Protein AF-A0AAW0ARH6-F1 (afdb_monomer)

Sequence (243 aa):
MGRYERYGCYSLMRRVRQIEGLWGMLLKGLVPRILEWILITVPIILYAHLATHLGPYDITKPQLVLYITCPDYRVQDTVLLFIISILVGLPFHVLVVRATTTKYVLSYCRPTLSLKLLLSPTERRHPWTLYTIPGLFLGFILQIAVPLGLTNLSGRLMYPHLGMKSNSAMDILLAQLAVTIGAKLLCVPLYVANTRLAMVGQCPTRYVGGELEQASRRHWDVQEAEESGVPMYCREEEDPVVY

Solvent-accessible surface area (backbone atoms only — not comparable to full-atom values): 14318 Å² total; per-residue (Å²): 136,85,76,82,71,77,83,42,74,66,56,53,51,52,52,50,39,71,76,51,31,69,67,47,60,52,47,43,44,46,50,52,52,51,50,44,50,48,66,51,48,51,59,46,43,50,49,31,62,74,65,69,52,81,58,81,92,61,88,80,54,58,52,72,70,56,42,76,42,42,61,69,85,47,72,66,59,53,50,51,50,51,51,50,45,51,71,50,43,51,63,41,49,43,49,31,54,42,49,64,67,48,70,59,73,72,50,79,94,40,54,67,60,40,48,55,75,69,39,54,78,67,44,71,76,38,65,68,56,72,66,65,42,82,64,44,53,60,44,51,50,48,61,50,47,50,40,52,50,50,41,50,50,47,36,69,63,48,52,80,70,54,56,84,87,79,65,57,73,63,61,57,50,50,52,52,50,51,52,52,50,52,36,50,61,72,37,42,67,52,49,56,50,39,53,52,54,53,51,46,75,78,45,76,70,86,65,96,69,58,75,64,61,58,50,52,47,52,48,50,56,50,51,53,30,62,77,62,72,43,73,72,57,75,81,63,88,71,69,75,85,77,124

Foldseek 3Di:
DDPPPPCDPVNVVVVCCVPQNPVLLCCLQPVLVVVLVCQLLVVLQVVQVVVVQPDDQDLLAADPSVSVRHVDDDPVSVVVSLVSCLVSVQLSVLSNLQSNPDQFRDDPVCVVLSVPVSDDPVCVVPVCVSCVLPLLSVLSSCLVCQLVVQRRVCSVPVSVVPPPPDDDSVVSVVSSVVSNVVSNVVSVVSVVVNSVSSVCVVPVPDDVDDPPVVVVVVVVVVVSCVVVVTDRPPPPVPPPPPD

Mean predicted aligned error: 12.61 Å

Radius of gyration: 22.6 Å; Cα contacts (8 Å, |Δi|>4): 154; chains: 1; bounding box: 62×44×59 Å

Structure (mmCIF, N/CA/C/O backbone):
data_AF-A0AAW0ARH6-F1
#
_entry.id   AF-A0AAW0ARH6-F1
#
loop_
_atom_site.group_PDB
_atom_site.id
_atom_site.type_symbol
_atom_site.label_atom_id
_atom_site.label_alt_id
_atom_site.label_comp_id
_atom_site.label_asym_id
_atom_site.label_entity_id
_atom_site.label_seq_id
_atom_site.pdbx_PDB_ins_code
_atom_site.Cartn_x
_atom_site.Cartn_y
_atom_site.Cartn_z
_atom_site.occupancy
_atom_site.B_iso_or_equiv
_atom_site.auth_seq_id
_atom_site.auth_comp_id
_atom_site.auth_asym_id
_atom_site.auth_atom_id
_atom_site.pdbx_PDB_model_num
ATOM 1 N N . MET A 1 1 ? -34.561 24.306 14.422 1.00 38.72 1 MET A N 1
ATOM 2 C CA . MET A 1 1 ? -33.954 24.415 13.069 1.00 38.72 1 MET A CA 1
ATOM 3 C C . MET A 1 1 ? -32.527 23.876 13.108 1.00 38.72 1 MET A C 1
ATOM 5 O O . MET A 1 1 ? -31.579 24.639 13.274 1.00 38.72 1 MET A O 1
ATOM 9 N N . GLY A 1 2 ? -32.372 22.553 13.006 1.00 43.66 2 GLY A N 1
ATOM 10 C CA . GLY A 1 2 ? -31.061 21.913 12.906 1.00 43.66 2 GLY A CA 1
ATOM 11 C C . GLY A 1 2 ? -30.438 22.215 11.547 1.00 43.66 2 GLY A C 1
ATOM 12 O O . GLY A 1 2 ? -30.959 21.801 10.512 1.00 43.66 2 GLY A O 1
ATOM 13 N N . ARG A 1 3 ? -29.348 22.985 11.529 1.00 45.94 3 ARG A N 1
ATOM 14 C CA . ARG A 1 3 ? -28.540 23.148 10.319 1.00 45.94 3 ARG A CA 1
ATOM 15 C C . ARG A 1 3 ? -27.900 21.797 10.020 1.00 45.94 3 ARG A C 1
ATOM 17 O O . ARG A 1 3 ? -27.120 21.305 10.827 1.00 45.94 3 ARG A O 1
ATOM 24 N N . TYR A 1 4 ? -28.212 21.229 8.858 1.00 49.34 4 TYR A N 1
ATOM 25 C CA . TYR A 1 4 ? -27.428 20.158 8.251 1.00 49.34 4 TYR A CA 1
ATOM 26 C C . TYR A 1 4 ? -26.012 20.690 8.002 1.00 49.34 4 TYR A C 1
ATOM 28 O O . TYR A 1 4 ? -25.708 21.206 6.922 1.00 49.34 4 TYR A O 1
ATOM 36 N N . GLU A 1 5 ? -25.141 20.636 9.008 1.00 58.62 5 GLU A N 1
ATOM 37 C CA . GLU A 1 5 ? -23.719 20.835 8.784 1.00 58.62 5 GLU A CA 1
ATOM 38 C C . GLU A 1 5 ? -23.257 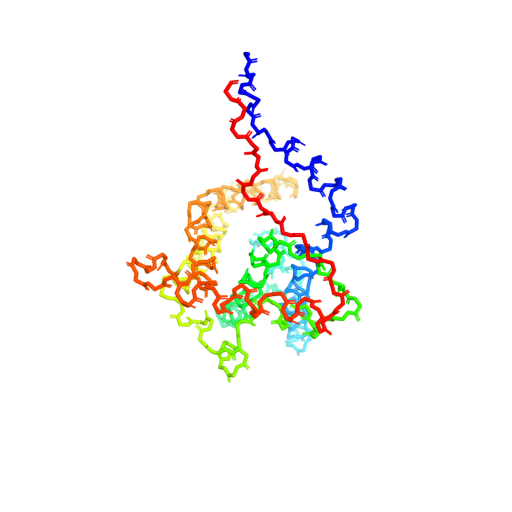19.692 7.887 1.00 58.62 5 GLU A C 1
ATOM 40 O O . GLU A 1 5 ? -23.196 18.532 8.288 1.00 58.62 5 GLU A O 1
ATOM 45 N N . ARG A 1 6 ? -22.975 20.018 6.623 1.00 57.00 6 ARG A N 1
ATOM 46 C CA . ARG A 1 6 ? -22.300 19.098 5.712 1.00 57.00 6 ARG A CA 1
ATOM 47 C C . ARG A 1 6 ? -21.003 18.683 6.396 1.00 57.00 6 ARG A C 1
ATOM 49 O O . ARG A 1 6 ? -20.096 19.504 6.532 1.00 57.00 6 ARG A O 1
ATOM 56 N N . TYR A 1 7 ? -20.921 17.433 6.841 1.00 69.44 7 TYR A N 1
ATOM 57 C CA . TYR A 1 7 ? -19.717 16.886 7.451 1.00 69.44 7 TYR A CA 1
ATOM 58 C C . TYR A 1 7 ? -18.584 16.894 6.415 1.00 69.44 7 TYR A C 1
ATOM 60 O O . TYR A 1 7 ? -18.451 15.991 5.594 1.00 69.44 7 TYR A O 1
ATOM 68 N N . GLY A 1 8 ? -17.795 17.967 6.404 1.00 80.88 8 GLY A N 1
ATOM 69 C CA . GLY A 1 8 ? -16.585 18.071 5.597 1.00 80.88 8 GLY A CA 1
ATOM 70 C C . GLY A 1 8 ? -15.429 17.295 6.229 1.00 80.88 8 GLY A C 1
ATOM 71 O O . GLY A 1 8 ? -15.432 17.019 7.430 1.00 80.88 8 GLY A O 1
ATOM 72 N N . CYS A 1 9 ? -14.392 17.012 5.434 1.00 81.56 9 CYS A N 1
ATOM 73 C CA . CYS A 1 9 ? -13.164 16.348 5.895 1.00 81.56 9 CYS A CA 1
ATOM 74 C C . CYS A 1 9 ? -12.565 17.034 7.139 1.00 81.56 9 CYS A C 1
ATOM 76 O O . CYS A 1 9 ? -12.179 16.375 8.101 1.00 81.56 9 CYS A O 1
ATOM 78 N N . TYR A 1 10 ? -12.589 18.370 7.174 1.00 85.56 10 TYR A N 1
ATOM 79 C CA . TYR A 1 10 ? -12.085 19.147 8.307 1.00 85.56 10 TYR A CA 1
ATOM 80 C C . TYR A 1 10 ? -12.889 18.937 9.603 1.00 85.56 10 TYR A C 1
ATOM 82 O O . TYR A 1 10 ? -12.301 18.827 10.677 1.00 85.56 10 TYR A O 1
ATOM 90 N N . SER A 1 11 ? -14.221 18.838 9.511 1.00 84.00 11 SER A N 1
ATOM 91 C CA . SER A 1 11 ? -15.090 18.598 10.673 1.00 84.00 11 SER A CA 1
ATOM 92 C C . SER A 1 11 ? -14.846 17.204 11.260 1.00 84.00 11 SER A C 1
ATOM 94 O O . SER A 1 11 ? -14.636 17.060 12.466 1.00 84.00 11 SER A O 1
ATOM 96 N N . LEU A 1 12 ? -14.739 16.191 10.392 1.00 82.12 12 LEU A N 1
ATOM 97 C CA . LEU A 1 12 ? -14.384 14.828 10.796 1.00 82.12 12 LEU A CA 1
ATOM 98 C C . LEU A 1 12 ? -12.999 14.774 11.451 1.00 82.12 12 LEU A C 1
ATOM 100 O O . LEU A 1 12 ? -12.854 14.191 12.523 1.00 82.12 12 LEU A O 1
ATOM 104 N N . MET A 1 13 ? -11.997 15.432 10.862 1.00 82.38 13 MET A N 1
ATOM 105 C CA . MET A 1 13 ? -10.637 15.443 11.404 1.00 82.38 13 MET A CA 1
ATOM 106 C C . MET A 1 13 ? -10.562 16.150 12.763 1.00 82.38 13 MET A C 1
ATOM 108 O O . MET A 1 13 ? -9.888 15.666 13.673 1.00 82.38 13 MET A O 1
ATOM 112 N N . ARG A 1 14 ? -11.288 17.263 12.941 1.00 83.88 14 ARG A N 1
ATOM 113 C CA . ARG A 1 14 ? -11.379 17.965 14.231 1.00 83.88 14 ARG A CA 1
ATOM 114 C C . ARG A 1 14 ? -12.019 17.083 15.303 1.00 83.88 14 ARG A C 1
ATOM 116 O O . ARG A 1 14 ? -11.490 17.026 16.411 1.00 83.88 14 ARG A O 1
ATOM 123 N N . ARG A 1 15 ? -13.100 16.374 14.967 1.00 82.25 15 ARG A N 1
ATOM 124 C CA . ARG A 1 15 ? -13.780 15.448 15.884 1.00 82.25 15 ARG A CA 1
ATOM 125 C C . ARG A 1 15 ? -12.868 14.293 16.297 1.00 82.25 15 ARG A C 1
ATOM 127 O O . ARG A 1 15 ? -12.717 14.044 17.488 1.00 82.25 15 ARG A O 1
ATOM 134 N N . VAL A 1 16 ? -12.211 13.633 15.341 1.00 80.69 16 VAL A N 1
ATOM 135 C CA . VAL A 1 16 ? -11.261 12.541 15.633 1.00 80.69 16 VAL A CA 1
ATOM 136 C C . VAL A 1 16 ? -10.131 13.035 16.537 1.00 80.69 16 VAL A C 1
ATOM 138 O O . VAL A 1 16 ? -9.814 12.392 17.532 1.00 80.69 16 VAL A O 1
ATOM 141 N N . ARG A 1 17 ? -9.583 14.225 16.261 1.00 80.94 17 ARG A N 1
ATOM 142 C CA . ARG A 1 17 ? -8.527 14.834 17.084 1.00 80.94 17 ARG A CA 1
ATOM 143 C C . ARG A 1 17 ? -8.970 15.117 18.521 1.00 80.94 17 ARG A C 1
ATOM 145 O O . ARG A 1 17 ? -8.137 15.041 19.416 1.00 80.94 17 ARG A O 1
ATOM 152 N N . GLN A 1 18 ? -10.238 15.463 18.742 1.00 82.81 18 GLN A N 1
ATOM 153 C CA . GLN A 1 18 ? -10.787 15.707 20.081 1.00 82.81 18 GLN A CA 1
ATOM 154 C C . GLN A 1 18 ? -11.010 14.410 20.868 1.00 82.81 18 GLN A C 1
ATOM 156 O O . GLN A 1 18 ? -10.809 14.410 22.076 1.00 82.81 18 GLN A O 1
ATOM 161 N N . ILE A 1 19 ? -11.397 13.324 20.192 1.00 78.50 19 ILE A N 1
ATOM 162 C CA . ILE A 1 19 ? -11.708 12.037 20.836 1.00 78.50 19 ILE A CA 1
ATOM 163 C C . ILE A 1 19 ? -10.434 11.222 21.093 1.00 78.50 19 ILE A C 1
ATOM 165 O O . ILE A 1 19 ? -10.242 10.692 22.182 1.00 78.50 19 ILE A O 1
ATOM 169 N N . GLU A 1 20 ? -9.554 11.116 20.097 1.00 76.25 20 GLU A N 1
ATOM 170 C CA . GLU A 1 20 ? -8.393 10.213 20.132 1.00 76.25 20 GLU A CA 1
ATOM 171 C C . GLU A 1 20 ? -7.066 10.931 20.415 1.00 76.25 20 GLU A C 1
ATOM 173 O O . GLU A 1 20 ? -6.039 10.294 20.663 1.00 76.25 20 GLU A O 1
ATOM 178 N N . GLY A 1 21 ? -7.060 12.263 20.345 1.00 79.75 21 GLY A N 1
ATOM 179 C CA . GLY A 1 21 ? -5.840 13.060 20.360 1.00 79.75 21 GLY A CA 1
ATOM 180 C C . GLY A 1 21 ? -5.048 12.979 19.047 1.00 79.75 21 GLY A C 1
ATOM 181 O O . GLY A 1 21 ? -5.307 12.177 18.150 1.00 79.75 21 GLY A O 1
ATOM 182 N N . LEU A 1 22 ? -4.031 13.838 18.928 1.00 75.75 22 LEU A N 1
ATOM 183 C CA . LEU A 1 22 ? -3.115 13.871 17.776 1.00 75.75 22 LEU A CA 1
ATOM 184 C C . LEU A 1 22 ? -2.332 12.567 17.600 1.00 75.75 22 LEU A C 1
ATOM 186 O O . LEU A 1 22 ? -2.151 12.098 16.479 1.00 75.75 22 LEU A O 1
ATOM 190 N N . TRP A 1 23 ? -1.870 12.000 18.714 1.00 70.50 23 TRP A N 1
ATOM 191 C CA . TRP A 1 23 ? -1.030 10.807 18.721 1.00 70.50 23 TRP A CA 1
ATOM 192 C C . TRP A 1 23 ? -1.822 9.546 18.366 1.00 70.50 23 TRP A C 1
ATOM 194 O O . TRP A 1 23 ? -1.342 8.747 17.567 1.00 70.50 23 TRP A O 1
ATOM 204 N N . GLY A 1 24 ? -3.055 9.398 18.866 1.00 71.31 24 GLY A N 1
ATOM 205 C CA . GLY A 1 24 ? -3.932 8.282 18.499 1.00 71.31 24 GLY A CA 1
ATOM 206 C C . GLY A 1 24 ? -4.264 8.277 17.006 1.00 71.31 24 GLY A C 1
ATOM 207 O O . GLY A 1 24 ? -4.088 7.254 16.343 1.00 71.31 24 GLY A O 1
ATOM 208 N N . MET A 1 25 ? -4.627 9.446 16.463 1.00 71.69 25 MET A N 1
ATOM 209 C CA . MET A 1 25 ? -4.983 9.608 15.050 1.00 71.69 25 MET A CA 1
ATOM 210 C C . MET A 1 25 ? -3.824 9.260 14.108 1.00 71.69 25 MET A C 1
ATOM 212 O O . MET A 1 25 ? -4.014 8.523 13.140 1.00 71.69 25 MET A O 1
ATOM 216 N N . LEU A 1 26 ? -2.626 9.799 14.367 1.00 73.25 26 LEU A N 1
ATOM 217 C CA . LEU A 1 26 ? -1.486 9.579 13.479 1.00 73.25 26 LEU A CA 1
ATOM 218 C C . LEU A 1 26 ? -1.065 8.109 13.507 1.00 73.25 26 LEU A C 1
ATOM 220 O O . LEU A 1 26 ? -0.856 7.500 12.463 1.00 73.25 26 LEU A O 1
ATOM 224 N N . LEU A 1 27 ? -0.982 7.519 14.698 1.00 74.19 27 LEU A N 1
ATOM 225 C CA . LEU A 1 27 ? -0.407 6.191 14.856 1.00 74.19 27 LEU A CA 1
ATOM 226 C C . LEU A 1 27 ? -1.328 5.067 14.325 1.00 74.19 27 LEU A C 1
ATOM 228 O O . LEU A 1 27 ? -0.801 4.047 13.879 1.00 74.19 27 LEU A O 1
ATOM 232 N N . LYS A 1 28 ? -2.665 5.252 14.281 1.00 78.00 28 LYS A N 1
ATOM 233 C CA . LYS A 1 28 ? -3.633 4.174 13.936 1.00 78.00 28 LYS A CA 1
ATOM 234 C C . LYS A 1 28 ? -3.457 3.642 12.526 1.00 78.00 28 LYS A C 1
ATOM 236 O O . LYS A 1 28 ? -3.480 2.434 12.308 1.00 78.00 28 LYS A O 1
ATOM 241 N N . GLY A 1 29 ? -3.263 4.550 11.575 1.00 76.44 29 GLY A N 1
ATOM 242 C CA . GLY A 1 29 ? -3.014 4.199 10.179 1.00 76.44 29 GLY A CA 1
ATOM 243 C C . GLY A 1 29 ? -1.533 4.206 9.816 1.00 76.44 29 GLY A C 1
ATOM 244 O O . GLY A 1 29 ? -1.100 3.394 9.001 1.00 76.44 29 GLY A O 1
ATOM 245 N N . LEU A 1 30 ? -0.741 5.105 10.411 1.00 83.62 30 LEU A N 1
ATOM 246 C CA . LEU A 1 30 ? 0.635 5.320 9.970 1.00 83.62 30 LEU A CA 1
ATOM 247 C C . LEU A 1 30 ? 1.562 4.177 10.380 1.00 83.62 30 LEU A C 1
ATOM 249 O O . LEU A 1 30 ? 2.368 3.747 9.563 1.00 83.62 30 LEU A O 1
ATOM 253 N N . VAL A 1 31 ? 1.441 3.658 11.605 1.00 85.56 31 VAL A N 1
ATOM 254 C CA . VAL A 1 31 ? 2.305 2.570 12.094 1.00 85.56 31 VAL A CA 1
ATOM 255 C C . VAL A 1 31 ? 2.192 1.317 11.222 1.00 85.56 31 VAL A C 1
ATOM 257 O O . VAL A 1 31 ? 3.223 0.879 10.709 1.00 85.56 31 VAL A O 1
ATOM 260 N N . PRO A 1 32 ? 0.992 0.745 10.984 1.00 85.81 32 PRO A N 1
ATOM 261 C CA . PRO A 1 32 ? 0.883 -0.429 10.125 1.00 85.81 32 PRO A CA 1
ATOM 262 C C . PRO A 1 32 ? 1.320 -0.132 8.687 1.00 85.81 32 PRO A C 1
ATOM 264 O O . PRO A 1 32 ? 1.911 -0.999 8.052 1.00 85.81 32 PRO A O 1
ATOM 267 N N . ARG A 1 33 ? 1.123 1.097 8.191 1.00 87.62 33 ARG A N 1
ATOM 268 C CA . ARG A 1 33 ? 1.550 1.478 6.839 1.00 87.62 33 ARG A CA 1
ATOM 269 C C . ARG A 1 33 ? 3.069 1.600 6.695 1.00 87.62 33 ARG A C 1
ATOM 271 O O . ARG A 1 33 ? 3.620 1.176 5.684 1.00 87.62 33 ARG A O 1
ATOM 278 N N . ILE A 1 34 ? 3.748 2.159 7.696 1.00 88.38 34 ILE A N 1
ATOM 279 C CA . ILE A 1 34 ? 5.214 2.207 7.746 1.00 88.38 34 ILE A CA 1
ATOM 280 C C . ILE A 1 34 ? 5.766 0.788 7.874 1.00 88.38 34 ILE A C 1
ATOM 282 O O . ILE A 1 34 ? 6.708 0.439 7.170 1.00 88.38 34 ILE A O 1
ATOM 286 N N . LEU A 1 35 ? 5.164 -0.042 8.728 1.00 89.19 35 LEU A N 1
ATOM 287 C CA . LEU A 1 35 ? 5.601 -1.421 8.922 1.00 89.19 35 LEU A CA 1
ATOM 288 C C . LEU A 1 35 ? 5.446 -2.255 7.641 1.00 89.19 35 LEU A C 1
ATOM 290 O O . LEU A 1 35 ? 6.374 -2.972 7.280 1.00 89.19 35 LEU A O 1
ATOM 294 N N . GLU A 1 36 ? 4.331 -2.105 6.921 1.00 89.00 36 GLU A N 1
ATOM 295 C CA . GLU A 1 36 ? 4.128 -2.682 5.585 1.00 89.00 36 GLU A CA 1
ATOM 296 C C . GLU A 1 36 ? 5.238 -2.245 4.620 1.00 89.00 36 GLU A C 1
ATOM 298 O O . GLU A 1 36 ? 5.855 -3.079 3.958 1.00 89.00 36 GLU A O 1
ATOM 303 N N . TRP A 1 37 ? 5.534 -0.942 4.569 1.00 88.12 37 TRP A N 1
ATOM 304 C CA . TRP A 1 37 ? 6.565 -0.408 3.682 1.00 88.12 37 TRP A CA 1
ATOM 305 C C . TRP A 1 37 ? 7.957 -0.949 4.014 1.00 88.12 37 TRP A C 1
ATOM 307 O O . TRP A 1 37 ? 8.687 -1.334 3.103 1.00 88.12 37 TRP A O 1
ATOM 317 N N . ILE A 1 38 ? 8.311 -1.040 5.299 1.00 88.94 38 ILE A N 1
ATOM 318 C CA . ILE A 1 38 ? 9.581 -1.619 5.759 1.00 88.94 38 ILE A CA 1
ATOM 319 C C . ILE A 1 38 ? 9.657 -3.103 5.385 1.00 88.94 38 ILE A C 1
ATOM 321 O O . ILE A 1 38 ? 10.661 -3.536 4.823 1.00 88.94 38 ILE A O 1
ATOM 325 N N . LEU A 1 39 ? 8.599 -3.874 5.652 1.00 89.69 39 LEU A N 1
ATOM 326 C CA . LEU A 1 39 ? 8.561 -5.313 5.378 1.00 89.69 39 LEU A CA 1
ATOM 327 C C . LEU A 1 39 ? 8.621 -5.647 3.890 1.00 89.69 39 LEU A C 1
ATOM 329 O O . LEU A 1 39 ? 9.116 -6.711 3.541 1.00 89.69 39 LEU A O 1
ATOM 333 N N . ILE A 1 40 ? 8.136 -4.764 3.019 1.00 85.50 40 ILE A N 1
ATOM 334 C CA . ILE A 1 40 ? 8.284 -4.931 1.572 1.00 85.50 40 ILE A CA 1
ATOM 335 C C . ILE A 1 40 ? 9.676 -4.462 1.134 1.00 85.50 40 ILE A C 1
ATOM 337 O O . ILE A 1 40 ? 10.387 -5.197 0.459 1.00 85.50 40 ILE A O 1
ATOM 341 N N . THR A 1 41 ? 10.099 -3.264 1.542 1.00 82.62 41 THR A N 1
ATOM 342 C CA . THR A 1 41 ? 11.293 -2.594 0.998 1.00 82.62 41 THR A CA 1
ATOM 343 C C . THR A 1 41 ? 12.605 -3.217 1.477 1.00 82.62 41 THR A C 1
ATOM 345 O O . THR A 1 41 ? 13.527 -3.377 0.679 1.00 82.62 41 THR A O 1
ATOM 348 N N . VAL A 1 42 ? 12.712 -3.601 2.755 1.00 86.25 42 VAL A N 1
ATOM 349 C CA . VAL A 1 42 ? 13.961 -4.145 3.320 1.00 86.25 42 VAL A CA 1
ATOM 350 C C . VAL A 1 42 ? 14.373 -5.465 2.655 1.00 86.25 42 VAL A C 1
ATOM 352 O O . VAL A 1 42 ? 15.525 -5.550 2.228 1.00 86.25 42 VAL A O 1
ATOM 355 N N . PRO A 1 43 ? 13.491 -6.474 2.488 1.00 83.81 43 PRO A N 1
ATOM 356 C CA . PRO A 1 43 ? 13.849 -7.701 1.777 1.00 83.81 43 PRO A CA 1
ATOM 357 C C . PRO A 1 43 ? 14.276 -7.463 0.330 1.00 83.81 43 PRO A C 1
ATOM 359 O O . PRO A 1 43 ? 15.180 -8.141 -0.146 1.00 83.81 43 PRO A O 1
ATOM 362 N N . ILE A 1 44 ? 13.669 -6.491 -0.357 1.00 78.31 44 ILE A N 1
ATOM 363 C CA . ILE A 1 44 ? 14.033 -6.151 -1.738 1.00 78.31 44 ILE A CA 1
ATOM 364 C C . ILE A 1 44 ? 15.427 -5.524 -1.779 1.00 78.31 44 ILE A C 1
ATOM 366 O O . ILE A 1 44 ? 16.252 -5.940 -2.587 1.00 78.31 44 ILE A O 1
ATOM 370 N N . ILE A 1 45 ? 15.713 -4.557 -0.900 1.00 78.12 45 ILE A N 1
ATOM 371 C CA . ILE A 1 45 ? 17.047 -3.945 -0.805 1.00 78.12 45 ILE A CA 1
ATOM 372 C C . ILE A 1 45 ? 18.092 -5.014 -0.479 1.00 78.12 45 ILE A C 1
ATOM 374 O O . ILE A 1 45 ? 19.151 -5.045 -1.099 1.00 78.12 45 ILE A O 1
ATOM 378 N N . LEU A 1 46 ? 17.792 -5.908 0.467 1.00 83.06 46 LEU A N 1
ATOM 379 C CA . LEU A 1 46 ? 18.689 -6.995 0.843 1.00 83.06 46 LEU A CA 1
ATOM 380 C C . LEU A 1 46 ? 18.933 -7.955 -0.330 1.00 83.06 46 LEU A C 1
ATOM 382 O O . LEU A 1 46 ? 20.080 -8.303 -0.597 1.00 83.06 46 LEU A O 1
ATOM 386 N N . TYR A 1 47 ? 17.877 -8.341 -1.050 1.00 80.75 47 TYR A N 1
ATOM 387 C CA . TYR A 1 47 ? 17.974 -9.164 -2.255 1.00 80.75 47 TYR A CA 1
ATOM 388 C C . TYR A 1 47 ? 18.831 -8.484 -3.329 1.00 80.75 47 TYR A C 1
ATOM 390 O O . TYR A 1 47 ? 19.755 -9.103 -3.846 1.00 80.75 47 TYR A O 1
ATOM 398 N N . ALA A 1 48 ? 18.596 -7.202 -3.606 1.00 73.56 48 ALA A N 1
ATOM 399 C CA . ALA A 1 48 ? 19.365 -6.434 -4.581 1.00 73.56 48 ALA A CA 1
ATOM 400 C C . ALA A 1 48 ? 20.844 -6.287 -4.194 1.00 73.56 48 ALA A C 1
ATOM 402 O O . ALA A 1 48 ? 21.727 -6.396 -5.047 1.00 73.56 48 ALA A O 1
ATOM 403 N N . HIS A 1 49 ? 21.119 -6.078 -2.903 1.00 74.19 49 HIS A N 1
ATOM 404 C CA . HIS A 1 49 ? 22.476 -5.989 -2.374 1.00 74.19 49 HIS A CA 1
ATOM 405 C C . HIS A 1 49 ? 23.222 -7.325 -2.498 1.00 74.19 49 HIS A C 1
ATOM 407 O O . HIS A 1 49 ? 24.358 -7.353 -2.966 1.00 74.19 49 HIS A O 1
ATOM 413 N N . LEU A 1 50 ? 22.568 -8.436 -2.140 1.00 75.62 50 LEU A N 1
ATOM 414 C CA . LEU A 1 50 ? 23.128 -9.787 -2.256 1.00 75.62 50 LEU A CA 1
ATOM 415 C C . LEU A 1 50 ? 23.311 -10.226 -3.713 1.00 75.62 50 LEU A C 1
ATOM 417 O O . LEU A 1 50 ? 24.269 -10.927 -4.025 1.00 75.62 50 LEU A O 1
ATOM 421 N N . ALA A 1 51 ? 22.415 -9.808 -4.607 1.00 71.00 51 ALA A N 1
ATOM 422 C CA . ALA A 1 51 ? 22.448 -10.180 -6.016 1.00 71.00 51 ALA A CA 1
ATOM 423 C C . ALA A 1 51 ? 23.497 -9.399 -6.837 1.00 71.00 51 ALA A C 1
ATOM 425 O O . ALA A 1 51 ? 23.643 -9.653 -8.028 1.00 71.00 51 ALA A O 1
ATOM 426 N N . THR A 1 52 ? 24.267 -8.479 -6.238 1.00 58.34 52 THR A N 1
ATOM 427 C CA . THR A 1 52 ? 25.366 -7.717 -6.883 1.00 58.34 52 THR A CA 1
ATOM 428 C C . THR A 1 52 ? 24.981 -6.911 -8.137 1.00 58.34 52 THR A C 1
ATOM 430 O O . THR A 1 52 ? 25.850 -6.473 -8.886 1.00 58.34 52 THR A O 1
ATOM 433 N N . HIS A 1 53 ? 23.692 -6.638 -8.352 1.00 57.50 53 HIS A N 1
ATOM 434 C CA . HIS A 1 53 ? 23.183 -5.872 -9.498 1.00 57.50 53 HIS A CA 1
ATOM 435 C C . HIS A 1 53 ? 23.021 -4.374 -9.185 1.00 57.50 53 HIS A C 1
ATOM 437 O O . HIS A 1 53 ? 22.029 -3.758 -9.561 1.00 57.50 53 HIS A O 1
ATOM 443 N N . LEU A 1 54 ? 23.979 -3.752 -8.491 1.00 53.94 54 LEU A N 1
ATOM 444 C CA . LEU A 1 54 ? 24.014 -2.290 -8.335 1.00 53.94 54 LEU A CA 1
ATOM 445 C C . LEU A 1 54 ? 24.667 -1.668 -9.579 1.00 53.94 54 LEU A C 1
ATOM 447 O O . LEU A 1 54 ? 25.822 -1.252 -9.564 1.00 53.94 54 LEU A O 1
ATOM 451 N N . GLY A 1 55 ? 23.928 -1.671 -10.690 1.00 54.16 55 GLY A N 1
ATOM 452 C CA . GLY A 1 55 ? 24.285 -0.927 -11.898 1.00 54.16 55 GLY A CA 1
ATOM 453 C C . GLY A 1 55 ? 24.215 0.598 -11.691 1.00 54.16 55 GLY A C 1
ATOM 454 O O . GLY A 1 55 ? 23.637 1.064 -10.705 1.00 54.16 55 GLY A O 1
ATOM 455 N N . PRO A 1 56 ? 24.792 1.397 -12.608 1.00 53.03 56 PRO A N 1
ATOM 456 C CA . PRO A 1 56 ? 24.757 2.855 -12.527 1.00 53.03 56 PRO A CA 1
ATOM 457 C C . PRO A 1 56 ? 23.317 3.394 -12.542 1.00 53.03 56 PRO A C 1
ATOM 459 O O . PRO A 1 56 ? 22.439 2.868 -13.227 1.00 53.03 56 PRO A O 1
ATOM 462 N N . TYR A 1 57 ? 23.095 4.464 -11.777 1.00 52.72 57 TYR A N 1
ATOM 463 C CA . TYR A 1 57 ? 21.808 5.139 -11.616 1.00 52.72 57 TYR A CA 1
ATOM 464 C C . TYR A 1 57 ? 21.301 5.720 -12.955 1.00 52.72 57 TYR A C 1
ATOM 466 O O . TYR A 1 57 ? 21.735 6.790 -13.378 1.00 52.72 57 TYR A O 1
ATOM 474 N N . ASP A 1 58 ? 20.365 5.030 -13.612 1.00 54.59 58 ASP A N 1
ATOM 475 C CA . ASP A 1 58 ? 19.682 5.482 -14.834 1.00 54.59 58 ASP A CA 1
ATOM 476 C C . ASP A 1 58 ? 18.243 6.006 -14.597 1.00 54.59 58 ASP A C 1
ATOM 478 O O . ASP A 1 58 ? 17.265 5.254 -14.556 1.00 54.59 58 ASP A O 1
ATOM 482 N N . ILE A 1 59 ? 18.108 7.331 -14.479 1.00 52.47 59 ILE A N 1
ATOM 483 C CA . ILE A 1 59 ? 16.879 8.080 -14.125 1.00 52.47 59 ILE A CA 1
ATOM 484 C C . ILE A 1 59 ? 15.737 7.890 -15.150 1.00 52.47 59 ILE A C 1
ATOM 486 O O . ILE A 1 59 ? 14.599 8.304 -14.929 1.00 52.47 59 ILE A O 1
ATOM 490 N N . THR A 1 60 ? 16.026 7.267 -16.291 1.00 52.59 60 THR A N 1
ATOM 491 C CA . THR A 1 60 ? 15.075 7.036 -17.383 1.00 52.59 60 THR A CA 1
ATOM 492 C C . THR A 1 60 ? 14.161 5.830 -17.147 1.00 52.59 60 THR A C 1
ATOM 494 O O . THR A 1 60 ? 13.221 5.614 -17.911 1.00 52.59 60 THR A O 1
ATOM 497 N N . LYS A 1 61 ? 14.380 5.040 -16.089 1.00 53.41 61 LYS A N 1
ATOM 498 C CA . LYS A 1 61 ? 13.578 3.840 -15.806 1.00 53.41 61 LYS A CA 1
ATOM 499 C C . LYS A 1 61 ? 12.349 4.153 -14.931 1.00 53.41 61 LYS A C 1
ATOM 501 O O . LYS A 1 61 ? 12.424 4.987 -14.026 1.00 53.41 61 LYS A O 1
ATOM 506 N N . PRO A 1 62 ? 11.189 3.520 -15.200 1.00 48.56 62 PRO A N 1
ATOM 507 C CA . PRO A 1 62 ? 9.943 3.824 -14.505 1.00 48.56 62 PRO A CA 1
ATOM 508 C C . PRO A 1 62 ? 9.944 3.317 -13.054 1.00 48.56 62 PRO A C 1
ATOM 510 O O . PRO A 1 62 ? 10.423 2.225 -12.770 1.00 48.56 62 PRO A O 1
ATOM 513 N N . GLN A 1 63 ? 9.309 4.098 -12.171 1.00 54.66 63 GLN A N 1
ATOM 514 C CA . GLN A 1 63 ? 9.152 3.889 -10.721 1.00 54.66 63 GLN A CA 1
ATOM 515 C C . GLN A 1 63 ? 10.424 4.091 -9.890 1.00 54.66 63 GLN A C 1
ATOM 517 O O . GLN A 1 63 ? 11.220 3.181 -9.715 1.00 54.66 63 GLN A O 1
ATOM 522 N N . LEU A 1 64 ? 10.524 5.252 -9.240 1.00 52.22 64 LEU A N 1
ATOM 523 C CA . LEU A 1 64 ? 11.647 5.662 -8.388 1.00 52.22 64 LEU A CA 1
ATOM 524 C C . LEU A 1 64 ? 12.002 4.640 -7.282 1.00 52.22 64 LEU A C 1
ATOM 526 O O . LEU A 1 64 ? 13.173 4.439 -6.997 1.00 52.22 64 LEU A O 1
ATOM 530 N N . VAL A 1 65 ? 11.021 3.933 -6.705 1.00 51.22 65 VAL A N 1
ATOM 531 C CA . VAL A 1 65 ? 11.256 2.894 -5.675 1.00 51.22 65 VAL A CA 1
ATOM 532 C C . VAL A 1 65 ? 11.826 1.602 -6.269 1.00 51.22 65 VAL A C 1
ATOM 534 O O . VAL A 1 65 ? 12.774 1.044 -5.723 1.00 51.22 65 VAL A O 1
ATOM 537 N N . LEU A 1 66 ? 11.272 1.139 -7.392 1.00 51.25 66 LEU A N 1
ATOM 538 C CA . LEU A 1 66 ? 11.726 -0.063 -8.100 1.00 51.25 66 LEU A CA 1
ATOM 539 C C . LEU A 1 66 ? 13.092 0.187 -8.765 1.00 51.25 66 LEU A C 1
ATOM 541 O O . LEU A 1 66 ? 13.941 -0.689 -8.813 1.00 51.25 66 LEU A O 1
ATOM 545 N N . TYR A 1 67 ? 13.339 1.431 -9.166 1.00 56.12 67 TYR A N 1
ATOM 546 C CA . TYR A 1 67 ? 14.598 1.945 -9.687 1.00 56.12 67 TYR A CA 1
ATOM 547 C C . TYR A 1 67 ? 15.707 2.074 -8.628 1.00 56.12 67 TYR A C 1
ATOM 549 O O . TYR A 1 67 ? 16.837 1.674 -8.892 1.00 56.12 67 TYR A O 1
ATOM 557 N N . ILE A 1 68 ? 15.400 2.573 -7.419 1.00 49.47 68 ILE A N 1
ATOM 558 C CA . ILE A 1 68 ? 16.367 2.596 -6.300 1.00 49.47 68 ILE A CA 1
ATOM 559 C C . ILE A 1 68 ? 16.793 1.172 -5.918 1.00 49.47 68 ILE A C 1
ATOM 561 O O . ILE A 1 68 ? 17.889 0.976 -5.398 1.00 49.47 68 ILE A O 1
ATOM 565 N N . THR A 1 69 ? 15.932 0.182 -6.164 1.00 46.19 69 THR A N 1
ATOM 566 C CA . THR A 1 69 ? 16.136 -1.185 -5.690 1.00 46.19 69 THR A CA 1
ATOM 567 C C . THR A 1 69 ? 16.609 -2.172 -6.757 1.00 46.19 69 THR A C 1
ATOM 569 O O . THR A 1 69 ? 17.351 -3.077 -6.401 1.00 46.19 69 THR A O 1
ATOM 572 N N . CYS A 1 70 ? 16.277 -2.026 -8.045 1.00 43.78 70 CYS A N 1
ATOM 573 C CA . CYS A 1 70 ? 16.724 -2.935 -9.113 1.00 43.78 70 CYS A CA 1
ATOM 574 C C . CYS A 1 70 ? 16.969 -2.178 -10.440 1.00 43.78 70 CYS A C 1
ATOM 576 O O . CYS A 1 70 ? 16.023 -1.945 -11.199 1.00 43.78 70 CYS A O 1
ATOM 578 N N . PRO A 1 71 ? 18.223 -1.807 -10.767 1.00 49.69 71 PRO A N 1
ATOM 579 C CA . PRO A 1 71 ? 18.544 -1.108 -12.013 1.00 49.69 71 PRO A CA 1
ATOM 580 C C . PRO A 1 71 ? 18.464 -2.019 -13.252 1.00 49.69 71 PRO A C 1
ATOM 582 O O . PRO A 1 71 ? 18.178 -1.519 -14.340 1.00 49.69 71 PRO A O 1
ATOM 585 N N . ASP A 1 72 ? 18.624 -3.340 -13.113 1.00 54.38 72 ASP A N 1
ATOM 586 C CA . ASP A 1 72 ? 18.405 -4.315 -14.190 1.00 54.38 72 ASP A CA 1
ATOM 587 C C . ASP A 1 72 ? 17.020 -4.961 -14.056 1.00 54.38 72 ASP A C 1
ATOM 589 O O . ASP A 1 72 ? 16.778 -5.815 -13.210 1.00 54.38 72 ASP A O 1
ATOM 593 N N . TYR A 1 73 ? 16.075 -4.534 -14.896 1.00 59.75 73 TYR A N 1
ATOM 594 C CA . TYR A 1 73 ? 14.685 -4.989 -14.844 1.00 59.75 73 TYR A CA 1
ATOM 595 C C . TYR A 1 73 ? 14.538 -6.379 -15.483 1.00 59.75 73 TYR A C 1
ATOM 597 O O . TYR A 1 73 ? 14.191 -6.497 -16.664 1.00 59.75 73 TYR A O 1
ATOM 605 N N . ARG A 1 74 ? 14.801 -7.456 -14.733 1.00 69.06 74 ARG A N 1
ATOM 606 C CA . ARG A 1 74 ? 14.448 -8.813 -15.181 1.00 69.06 74 ARG A CA 1
ATOM 607 C C . ARG A 1 74 ? 12.993 -9.099 -14.819 1.00 69.06 74 ARG A C 1
ATOM 609 O O . ARG A 1 74 ? 12.485 -8.707 -13.769 1.00 69.06 74 ARG A O 1
ATOM 616 N N . VAL A 1 75 ? 12.312 -9.850 -15.685 1.00 74.25 75 VAL A N 1
ATOM 617 C CA . VAL A 1 75 ? 10.922 -10.286 -15.446 1.00 74.25 75 VAL A CA 1
ATOM 618 C C . VAL A 1 75 ? 10.808 -11.057 -14.124 1.00 74.25 75 VAL A C 1
ATOM 620 O O . VAL A 1 75 ? 9.826 -10.906 -13.404 1.00 74.25 75 VAL A O 1
ATOM 623 N N . GLN A 1 76 ? 11.843 -11.827 -13.774 1.00 77.94 76 GLN A N 1
ATOM 624 C CA . GLN A 1 76 ? 11.920 -12.597 -12.530 1.00 77.94 76 GLN A CA 1
ATOM 625 C C . GLN A 1 76 ? 11.835 -11.701 -11.286 1.00 77.94 76 GLN A C 1
ATOM 627 O O . GLN A 1 76 ? 11.039 -11.986 -10.393 1.00 77.94 76 GLN A O 1
ATOM 632 N N . ASP A 1 77 ? 12.568 -10.586 -11.265 1.00 75.06 77 ASP A N 1
ATOM 633 C CA . ASP A 1 77 ? 12.588 -9.661 -10.125 1.00 75.06 77 ASP A CA 1
ATOM 634 C C . ASP A 1 77 ? 11.238 -8.952 -9.960 1.00 75.06 77 ASP A C 1
ATOM 636 O O . ASP A 1 77 ? 10.751 -8.760 -8.848 1.00 75.06 77 ASP A O 1
ATOM 640 N N . THR A 1 78 ? 10.567 -8.651 -11.077 1.00 75.50 78 THR A N 1
ATOM 641 C CA . THR A 1 78 ? 9.221 -8.052 -11.066 1.00 75.50 78 THR A CA 1
ATOM 642 C C . THR A 1 78 ? 8.175 -9.017 -10.516 1.00 75.50 78 THR A C 1
ATOM 644 O O . THR A 1 78 ? 7.310 -8.618 -9.737 1.00 75.50 78 THR A O 1
ATOM 647 N N . VAL A 1 79 ? 8.242 -10.292 -10.907 1.00 82.31 79 VAL A N 1
ATOM 648 C CA . VAL A 1 79 ? 7.323 -11.324 -10.406 1.00 82.31 79 VAL A CA 1
ATOM 649 C C . VAL A 1 79 ? 7.550 -11.560 -8.915 1.00 82.31 79 VAL A C 1
ATOM 651 O O . VAL A 1 79 ? 6.583 -11.601 -8.154 1.00 82.31 79 VAL A O 1
ATOM 654 N N . LEU A 1 80 ? 8.808 -11.648 -8.478 1.00 82.00 80 LEU A N 1
ATOM 655 C CA . LEU A 1 80 ? 9.156 -11.802 -7.067 1.00 82.00 80 LEU A CA 1
ATOM 656 C C . LEU A 1 80 ? 8.655 -10.613 -6.236 1.00 82.00 80 LEU A C 1
ATOM 658 O O . LEU A 1 80 ? 7.995 -10.810 -5.213 1.00 82.00 80 LEU A O 1
ATOM 662 N N . LEU A 1 81 ? 8.868 -9.389 -6.724 1.00 79.06 81 LEU A N 1
ATOM 663 C CA . LEU A 1 81 ? 8.335 -8.173 -6.115 1.00 79.06 81 LEU A CA 1
ATOM 664 C C . LEU A 1 81 ? 6.809 -8.213 -5.995 1.00 79.06 81 LEU A C 1
ATOM 666 O O . LEU A 1 81 ? 6.259 -7.869 -4.948 1.00 79.06 81 LEU A O 1
ATOM 670 N N . PHE A 1 82 ? 6.123 -8.623 -7.061 1.00 83.00 82 PHE A N 1
ATOM 671 C CA . PHE A 1 82 ? 4.666 -8.692 -7.103 1.00 83.00 82 PHE A CA 1
ATOM 672 C C . PHE A 1 82 ? 4.120 -9.688 -6.074 1.00 83.00 82 PHE A C 1
ATOM 674 O O . PHE A 1 82 ? 3.196 -9.362 -5.327 1.00 83.00 82 PHE A O 1
ATOM 681 N N . ILE A 1 83 ? 4.736 -10.870 -5.978 1.00 86.19 83 ILE A N 1
ATOM 682 C CA . ILE A 1 83 ? 4.358 -11.911 -5.016 1.00 86.19 83 ILE A CA 1
ATOM 683 C C . ILE A 1 83 ? 4.560 -11.419 -3.579 1.00 86.19 83 ILE A C 1
ATOM 685 O O . ILE A 1 83 ? 3.628 -11.502 -2.778 1.00 86.19 83 ILE A O 1
ATOM 689 N N . ILE A 1 84 ? 5.733 -10.860 -3.256 1.00 85.50 84 ILE A N 1
ATOM 690 C CA . ILE A 1 84 ? 6.024 -10.333 -1.911 1.00 85.50 84 ILE A CA 1
ATOM 691 C C . ILE A 1 84 ? 5.058 -9.197 -1.559 1.00 85.50 84 ILE A C 1
ATOM 693 O O . ILE A 1 84 ? 4.507 -9.170 -0.459 1.00 85.50 84 ILE A O 1
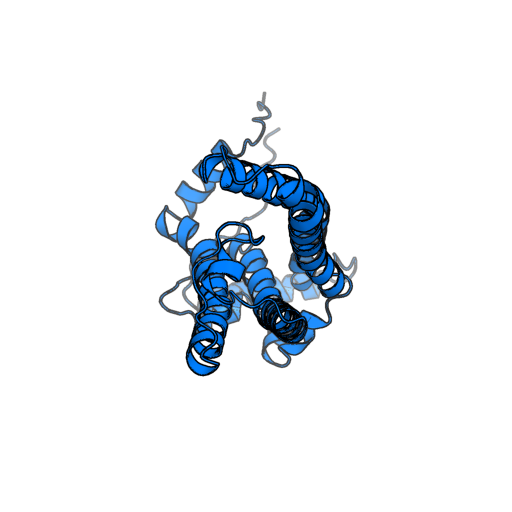ATOM 697 N N . SER A 1 85 ? 4.797 -8.292 -2.505 1.00 84.50 85 SER A N 1
ATOM 698 C CA . SER A 1 85 ? 3.891 -7.159 -2.297 1.00 84.50 85 SER A CA 1
ATOM 699 C C . SER A 1 85 ? 2.458 -7.603 -2.018 1.00 84.50 85 SER A C 1
ATOM 701 O O . SER A 1 85 ? 1.784 -6.978 -1.207 1.00 84.50 85 SER A O 1
ATOM 703 N N . ILE A 1 86 ? 1.978 -8.678 -2.647 1.00 86.31 86 ILE A N 1
ATOM 704 C CA . ILE A 1 86 ? 0.641 -9.221 -2.368 1.00 86.31 86 ILE A CA 1
ATOM 705 C C . ILE A 1 86 ? 0.618 -9.945 -1.025 1.00 86.31 86 ILE A C 1
ATOM 707 O O . ILE A 1 86 ? -0.290 -9.716 -0.225 1.00 86.31 86 ILE A O 1
ATOM 711 N N . LEU A 1 87 ? 1.611 -10.801 -0.777 1.00 87.75 87 LEU A N 1
ATOM 712 C CA . LEU A 1 87 ? 1.682 -11.611 0.434 1.00 87.75 87 LEU A CA 1
ATOM 713 C C . LEU A 1 87 ? 1.792 -10.733 1.687 1.00 87.75 87 LEU A C 1
ATOM 715 O O . LEU A 1 87 ? 1.146 -11.000 2.689 1.00 87.75 87 LEU A O 1
ATOM 719 N N . VAL A 1 88 ? 2.567 -9.652 1.634 1.00 88.06 88 VAL A N 1
ATOM 720 C CA . VAL A 1 88 ? 2.691 -8.717 2.759 1.00 88.06 88 VAL A CA 1
ATOM 721 C C . VAL A 1 88 ? 1.605 -7.642 2.707 1.00 88.06 88 VAL A C 1
ATOM 723 O O . VAL A 1 88 ? 0.976 -7.348 3.719 1.00 88.06 88 VAL A O 1
ATOM 726 N N . GLY A 1 89 ? 1.326 -7.060 1.543 1.00 86.12 89 GLY A N 1
ATOM 727 C CA . GLY A 1 89 ? 0.431 -5.905 1.433 1.00 86.12 89 GLY A CA 1
ATOM 728 C C . GLY A 1 89 ? -1.029 -6.212 1.761 1.00 86.12 89 GLY A C 1
ATOM 729 O O . GLY A 1 89 ? -1.705 -5.386 2.372 1.00 86.12 89 GLY A O 1
ATOM 730 N N . LEU A 1 90 ? -1.529 -7.403 1.416 1.00 87.56 90 LEU A N 1
ATOM 731 C CA . LEU A 1 90 ? -2.928 -7.765 1.659 1.00 87.56 90 LEU A CA 1
ATOM 732 C C . LEU A 1 90 ? -3.295 -7.809 3.156 1.00 87.56 90 LEU A C 1
ATOM 734 O O . LEU A 1 90 ? -4.226 -7.093 3.544 1.00 87.56 90 LEU A O 1
ATOM 738 N N . PRO A 1 91 ? -2.606 -8.579 4.027 1.00 86.44 91 PRO A N 1
ATOM 739 C CA . PRO A 1 91 ? -2.942 -8.610 5.450 1.00 86.44 91 PRO A CA 1
ATOM 740 C C . PRO A 1 91 ? -2.748 -7.241 6.107 1.00 86.44 91 PRO A C 1
ATOM 742 O O . PRO A 1 91 ? -3.578 -6.829 6.917 1.00 86.44 91 PRO A O 1
ATOM 745 N N . PHE A 1 92 ? -1.709 -6.497 5.717 1.00 87.62 92 PHE A N 1
ATOM 746 C CA . PHE A 1 92 ? -1.473 -5.151 6.233 1.00 87.62 92 PHE A CA 1
ATOM 747 C C . PHE A 1 92 ? -2.569 -4.172 5.833 1.00 87.62 92 PHE A C 1
ATOM 749 O O . PHE A 1 92 ? -3.031 -3.411 6.680 1.00 87.62 92 PHE A O 1
ATOM 756 N N . HIS A 1 93 ? -3.068 -4.227 4.600 1.00 87.19 93 HIS A N 1
ATOM 757 C CA . HIS A 1 93 ? -4.194 -3.392 4.209 1.00 87.19 93 HIS A CA 1
ATOM 758 C C . HIS A 1 93 ? -5.452 -3.710 5.016 1.00 87.19 93 HIS A C 1
ATOM 760 O O . HIS A 1 93 ? -6.139 -2.791 5.461 1.00 87.19 93 HIS A O 1
ATOM 766 N N . VAL A 1 94 ? -5.753 -4.991 5.244 1.00 85.50 94 VAL A N 1
ATOM 767 C CA . VAL A 1 94 ? -6.890 -5.367 6.095 1.00 85.50 94 VAL A CA 1
ATOM 768 C C . VAL A 1 94 ? -6.697 -4.817 7.509 1.00 85.50 94 VAL A C 1
ATOM 770 O O . VAL A 1 94 ? -7.617 -4.203 8.047 1.00 85.50 94 VAL A O 1
ATOM 773 N N . LEU A 1 95 ? -5.497 -4.944 8.083 1.00 86.06 95 LEU A N 1
ATOM 774 C CA . LEU A 1 95 ? -5.182 -4.374 9.394 1.00 86.06 95 LEU A CA 1
ATOM 775 C C . LEU A 1 95 ? -5.321 -2.848 9.418 1.00 86.06 95 LEU A C 1
ATOM 777 O O . LEU A 1 95 ? -5.897 -2.330 10.366 1.00 86.06 95 LEU A O 1
ATOM 781 N N . VAL A 1 96 ? -4.864 -2.127 8.390 1.00 87.38 96 VAL A N 1
ATOM 782 C CA . VAL A 1 96 ? -4.995 -0.660 8.291 1.00 87.38 96 VAL A CA 1
ATOM 783 C C . VAL A 1 96 ? -6.464 -0.253 8.213 1.00 87.38 96 VAL A C 1
ATOM 785 O O . VAL A 1 96 ? -6.903 0.634 8.947 1.00 87.38 96 VAL A O 1
ATOM 788 N N . VAL A 1 97 ? -7.250 -0.898 7.346 1.00 85.19 97 VAL A N 1
ATOM 789 C CA . VAL A 1 97 ? -8.678 -0.579 7.190 1.00 85.19 97 VAL A CA 1
ATOM 790 C C . VAL A 1 97 ? -9.417 -0.833 8.496 1.00 85.19 97 VAL A C 1
ATOM 792 O O . VAL A 1 97 ? -10.217 -0.008 8.926 1.00 85.19 97 VAL A O 1
ATOM 795 N N . ARG A 1 98 ? -9.109 -1.935 9.176 1.00 83.56 98 ARG A N 1
ATOM 796 C CA . ARG A 1 98 ? -9.726 -2.259 10.461 1.00 83.56 98 ARG A CA 1
ATOM 797 C C . ARG A 1 98 ? -9.269 -1.301 11.552 1.00 83.56 98 ARG A C 1
ATOM 799 O O . ARG A 1 98 ? -10.110 -0.717 12.214 1.00 83.56 98 ARG A O 1
ATOM 806 N N . ALA A 1 99 ? -7.972 -1.036 11.679 1.00 83.12 99 ALA A N 1
ATOM 807 C CA . ALA A 1 99 ? -7.423 -0.117 12.678 1.00 83.12 99 ALA A CA 1
ATOM 808 C C . ALA A 1 99 ? -7.926 1.323 12.529 1.00 83.12 99 ALA A C 1
ATOM 810 O O . ALA A 1 99 ? -8.058 2.030 13.524 1.00 83.12 99 ALA A O 1
ATOM 811 N N . THR A 1 100 ? -8.231 1.755 11.304 1.00 80.25 100 THR A N 1
ATOM 812 C CA . THR A 1 100 ? -8.799 3.087 11.038 1.00 80.25 100 THR A CA 1
ATOM 813 C C . THR A 1 100 ? -10.313 3.151 11.238 1.00 80.25 100 THR A C 1
ATOM 815 O O . THR A 1 100 ? -10.845 4.237 11.453 1.00 80.25 100 THR A O 1
ATOM 818 N N . THR A 1 101 ? -11.011 2.014 11.191 1.00 77.62 101 THR A N 1
ATOM 819 C CA . THR A 1 101 ? -12.469 1.937 11.387 1.00 77.62 101 THR A CA 1
ATOM 820 C C . THR A 1 101 ? -12.881 1.460 12.779 1.00 77.62 101 THR A C 1
ATOM 822 O O . THR A 1 101 ? -14.051 1.607 13.141 1.00 77.62 101 THR A O 1
ATOM 825 N N . THR A 1 102 ? -11.959 0.932 13.592 1.00 75.12 102 THR A N 1
ATOM 826 C CA . THR A 1 102 ? -12.272 0.513 14.961 1.00 75.12 102 THR A CA 1
ATOM 827 C C . THR A 1 102 ? -12.600 1.702 15.859 1.00 75.12 102 THR A C 1
ATOM 829 O O . THR A 1 102 ? -11.936 2.740 15.851 1.00 75.12 102 THR A O 1
ATOM 832 N N . LYS A 1 103 ? -13.621 1.510 16.702 1.00 69.62 103 LYS A N 1
ATOM 833 C CA . LYS A 1 103 ? -14.038 2.480 17.727 1.00 69.62 103 LYS A CA 1
ATOM 834 C C . LYS A 1 103 ? -13.066 2.547 18.914 1.00 69.62 103 LYS A C 1
ATOM 836 O O . LYS A 1 103 ? -13.103 3.499 19.684 1.00 69.62 103 LYS A O 1
ATOM 841 N N . TYR A 1 104 ? -12.205 1.543 19.069 1.00 69.25 104 TYR A N 1
ATOM 842 C CA . TYR A 1 104 ? -11.286 1.432 20.197 1.00 69.25 104 TYR A CA 1
ATOM 843 C C . TYR A 1 104 ? -10.071 2.345 20.040 1.00 69.25 104 TYR A C 1
ATOM 845 O O . TYR A 1 104 ? -9.514 2.508 18.949 1.00 69.25 104 TYR A O 1
ATOM 853 N N . VAL A 1 105 ? -9.609 2.909 21.155 1.00 69.75 105 VAL A N 1
ATOM 854 C CA . VAL A 1 105 ? -8.301 3.564 21.217 1.00 69.75 105 VAL A CA 1
ATOM 855 C C . VAL A 1 105 ? -7.241 2.467 21.303 1.00 69.75 105 VAL A C 1
ATOM 857 O O . VAL A 1 105 ? -7.041 1.857 22.350 1.00 69.75 105 VAL A O 1
ATOM 860 N N . LEU A 1 106 ? -6.584 2.175 20.179 1.00 70.31 106 LEU A N 1
ATOM 861 C CA . LEU A 1 106 ? -5.521 1.172 20.139 1.00 70.31 106 LEU A CA 1
ATOM 862 C C . LEU A 1 106 ? -4.283 1.672 20.887 1.00 70.31 106 LEU A C 1
ATOM 864 O O . LEU A 1 106 ? -3.731 2.728 20.576 1.00 70.31 106 LEU A O 1
ATOM 868 N N . SER A 1 107 ? -3.823 0.875 21.850 1.00 70.31 107 SER A N 1
ATOM 869 C CA . SER A 1 107 ? -2.574 1.126 22.564 1.00 70.31 107 SER A CA 1
ATOM 870 C C . SER A 1 107 ? -1.397 0.487 21.822 1.00 70.31 107 SER A C 1
ATOM 872 O O . SER A 1 107 ? -1.308 -0.739 21.713 1.00 70.31 107 SER A O 1
ATOM 874 N N . TYR A 1 108 ? -0.459 1.307 21.337 1.00 69.44 108 TYR A N 1
ATOM 875 C CA . TYR A 1 108 ? 0.754 0.833 20.643 1.00 69.44 108 TYR A CA 1
ATOM 876 C C . TYR A 1 108 ? 1.745 0.140 21.572 1.00 69.44 108 TYR A C 1
ATOM 878 O O . TYR A 1 108 ? 2.524 -0.692 21.118 1.00 69.44 108 TYR A O 1
ATOM 886 N N . CYS A 1 109 ? 1.687 0.422 22.875 1.00 74.56 109 CYS A N 1
ATOM 887 C CA . CYS A 1 109 ? 2.524 -0.249 23.867 1.00 74.56 109 CYS A CA 1
ATOM 888 C C . CYS A 1 109 ? 2.150 -1.731 24.042 1.00 74.56 109 CYS A C 1
ATOM 890 O O . CYS A 1 109 ? 2.926 -2.498 24.604 1.00 74.56 109 CYS A O 1
ATOM 892 N N . ARG A 1 110 ? 0.962 -2.146 23.572 1.00 78.06 110 ARG A N 1
ATOM 893 C CA . ARG A 1 110 ? 0.472 -3.530 23.639 1.00 78.06 110 ARG A CA 1
ATOM 894 C C . ARG A 1 110 ? 0.002 -3.993 22.251 1.00 78.06 110 ARG A C 1
ATOM 896 O O . ARG A 1 110 ? -1.202 -4.147 22.028 1.00 78.06 110 ARG A O 1
ATOM 903 N N . PRO A 1 111 ? 0.927 -4.235 21.301 1.00 77.19 111 PRO A N 1
ATOM 904 C CA . PRO A 1 111 ? 0.574 -4.583 19.923 1.00 77.19 111 PRO A CA 1
ATOM 905 C C . PRO A 1 111 ? -0.166 -5.921 19.835 1.00 77.19 111 PRO A C 1
ATOM 907 O O . PRO A 1 111 ? -1.042 -6.081 18.992 1.00 77.19 111 PRO A O 1
ATOM 910 N N . THR A 1 112 ? 0.129 -6.862 20.736 1.00 79.38 112 THR A N 1
ATOM 911 C CA . THR A 1 112 ? -0.576 -8.144 20.827 1.00 79.38 112 THR A CA 1
ATOM 912 C C . THR A 1 112 ? -2.047 -7.942 21.165 1.00 79.38 112 THR A C 1
ATOM 914 O O . THR A 1 112 ? -2.894 -8.481 20.468 1.00 79.38 112 THR A O 1
ATOM 917 N N . LEU A 1 113 ? -2.362 -7.122 22.170 1.00 75.31 113 LEU A N 1
ATOM 918 C CA . LEU A 1 113 ? -3.734 -6.781 22.560 1.00 75.31 113 LEU A CA 1
ATOM 919 C C . LEU A 1 113 ? -4.458 -6.053 21.419 1.00 75.31 113 LEU A C 1
ATOM 921 O O . LEU A 1 113 ? -5.564 -6.425 21.047 1.00 75.31 113 LEU A O 1
ATOM 925 N N . SER A 1 114 ? -3.793 -5.093 20.780 1.00 76.75 114 SER A N 1
ATOM 926 C CA . SER A 1 114 ? -4.339 -4.391 19.615 1.00 76.75 114 SER A CA 1
ATOM 927 C C . SER A 1 114 ? -4.650 -5.340 18.449 1.00 76.75 114 SER A C 1
ATOM 929 O O . SER A 1 114 ? -5.730 -5.269 17.871 1.00 76.75 114 SER A O 1
ATOM 931 N N . LEU A 1 115 ? -3.760 -6.287 18.135 1.00 77.06 115 LEU A N 1
ATOM 932 C CA . LEU A 1 115 ? -4.020 -7.342 17.147 1.00 77.06 115 LEU A CA 1
ATOM 933 C C . LEU A 1 115 ? -5.172 -8.251 17.575 1.00 77.06 115 LEU A C 1
ATOM 935 O O . LEU A 1 115 ? -5.953 -8.672 16.725 1.00 77.06 115 LEU A O 1
ATOM 939 N N . LYS A 1 116 ? -5.299 -8.534 18.878 1.00 78.94 116 LYS A N 1
ATOM 940 C CA . LYS A 1 116 ? -6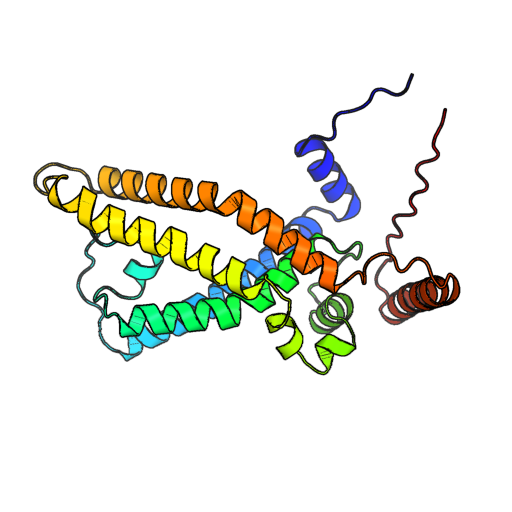.413 -9.324 19.399 1.00 78.94 116 LYS A CA 1
ATOM 941 C C . LYS A 1 116 ? -7.761 -8.641 19.166 1.00 78.94 116 LYS A C 1
ATOM 943 O O . LYS A 1 116 ? -8.690 -9.328 18.7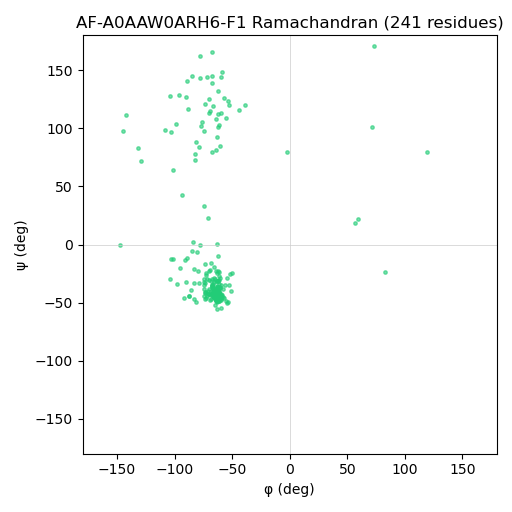66 1.00 78.94 116 LYS A O 1
ATOM 948 N N . LEU A 1 117 ? -7.827 -7.324 19.356 1.00 73.12 117 LEU A N 1
ATOM 949 C CA . LEU A 1 117 ? -9.022 -6.511 19.106 1.00 73.12 117 LEU A CA 1
ATOM 950 C C . LEU A 1 117 ? -9.325 -6.341 17.607 1.00 73.12 117 LEU A C 1
ATOM 952 O O . LEU A 1 117 ? -10.476 -6.167 17.218 1.00 73.12 117 LEU A O 1
ATOM 956 N N . LEU A 1 118 ? -8.299 -6.358 16.750 1.00 75.69 118 LEU A N 1
ATOM 957 C CA . LEU A 1 118 ? -8.453 -6.173 15.301 1.00 75.69 118 LEU A CA 1
ATOM 958 C C . LEU A 1 118 ? -8.842 -7.452 14.550 1.00 75.69 118 LEU A C 1
ATOM 960 O O . LEU A 1 118 ? -9.522 -7.383 13.518 1.00 75.69 118 LEU A O 1
ATOM 964 N N . LEU A 1 119 ? -8.356 -8.598 15.027 1.00 76.94 119 LEU A N 1
ATOM 965 C CA . LEU A 1 119 ? -8.540 -9.907 14.406 1.00 76.94 119 LEU A CA 1
ATOM 966 C C . LEU A 1 119 ? -9.584 -10.708 15.171 1.00 76.94 119 LEU A C 1
ATOM 968 O O . LEU A 1 119 ? -9.448 -10.939 16.375 1.00 76.94 119 LEU A O 1
ATOM 972 N N . SER A 1 120 ? -10.572 -11.215 14.438 1.00 70.94 120 SER A N 1
ATOM 973 C CA . SER A 1 120 ? -11.566 -12.132 14.988 1.00 70.94 120 SER A CA 1
ATOM 974 C C . SER A 1 120 ? -10.882 -13.389 15.556 1.00 70.94 120 SER A C 1
ATOM 976 O O . SER A 1 120 ? -9.851 -13.824 15.022 1.00 70.94 120 SER A O 1
ATOM 978 N N . PRO A 1 121 ? -11.422 -14.031 16.611 1.00 69.81 121 PRO A N 1
ATOM 979 C CA . PRO A 1 121 ? -10.850 -15.261 17.166 1.00 69.81 121 PRO A CA 1
ATOM 980 C C . PRO A 1 121 ? -10.677 -16.379 16.121 1.00 69.81 121 PRO A C 1
ATOM 982 O O . PRO A 1 121 ? -9.754 -17.187 16.238 1.00 69.81 121 PRO A O 1
ATOM 985 N N . THR A 1 122 ? -11.510 -16.407 15.077 1.00 67.88 122 THR A N 1
ATOM 986 C CA . THR A 1 122 ? -11.401 -17.350 13.951 1.00 67.88 122 THR A CA 1
ATOM 987 C C . THR A 1 122 ? -10.213 -17.037 13.039 1.00 67.88 122 THR A C 1
ATOM 989 O O . THR A 1 122 ? -9.430 -17.932 12.723 1.00 67.88 122 THR A O 1
ATOM 992 N N . GLU A 1 123 ? -10.004 -15.767 12.696 1.00 75.88 123 GLU A N 1
ATOM 993 C CA . GLU A 1 123 ? -8.861 -15.304 11.892 1.00 75.88 123 GLU A CA 1
ATOM 994 C C . GLU A 1 123 ? -7.531 -15.459 12.635 1.00 75.88 123 GLU A C 1
ATOM 996 O O . GLU A 1 123 ? -6.498 -15.707 12.019 1.00 75.88 123 GLU A O 1
ATOM 1001 N N . ARG A 1 124 ? -7.547 -15.375 13.972 1.00 77.56 124 ARG A N 1
ATOM 1002 C CA . ARG A 1 124 ? -6.359 -15.634 14.796 1.00 77.56 124 ARG A CA 1
ATOM 1003 C C . ARG A 1 124 ? -5.921 -17.099 14.740 1.00 77.56 124 ARG A C 1
ATOM 1005 O O . ARG A 1 124 ? -4.728 -17.375 14.819 1.00 77.56 124 ARG A O 1
ATOM 1012 N N . ARG A 1 125 ? -6.872 -18.033 14.616 1.00 79.69 125 ARG A N 1
ATOM 1013 C CA . ARG A 1 125 ? -6.585 -19.470 14.459 1.00 79.69 125 ARG A CA 1
ATOM 1014 C C . ARG A 1 125 ? -6.175 -19.815 13.027 1.00 79.69 125 ARG A C 1
ATOM 1016 O O . ARG A 1 125 ? -5.329 -20.683 12.837 1.00 79.69 125 ARG A O 1
ATOM 1023 N N . HIS A 1 126 ? -6.728 -19.114 12.036 1.00 80.50 126 HIS A N 1
ATOM 1024 C CA . HIS A 1 126 ? -6.444 -19.340 10.620 1.00 80.50 126 HIS A CA 1
ATOM 1025 C C . HIS A 1 126 ? -6.144 -18.021 9.890 1.00 80.50 126 HIS A C 1
ATOM 1027 O O . HIS A 1 126 ? -7.015 -17.489 9.214 1.00 80.50 126 HIS A O 1
ATOM 1033 N N . PRO A 1 127 ? -4.908 -17.494 9.936 1.00 77.62 127 PRO A N 1
ATOM 1034 C CA . PRO A 1 127 ? -4.577 -16.214 9.294 1.00 77.62 127 PRO A CA 1
ATOM 1035 C C . PRO A 1 127 ? -4.764 -16.241 7.768 1.00 77.62 127 PRO A C 1
ATOM 1037 O O . PRO A 1 127 ? -4.981 -15.209 7.137 1.00 77.62 127 PRO A O 1
ATOM 1040 N N . TRP A 1 128 ? -4.734 -17.435 7.170 1.00 80.38 128 TRP A N 1
ATOM 1041 C CA . TRP A 1 128 ? -4.942 -17.648 5.742 1.00 80.38 128 TRP A CA 1
ATOM 1042 C C . TRP A 1 128 ? -6.345 -17.256 5.263 1.00 80.38 128 TRP A C 1
ATOM 1044 O O . TRP A 1 128 ? -6.501 -16.915 4.091 1.00 80.38 128 TRP A O 1
ATOM 1054 N N . THR A 1 129 ? -7.357 -17.224 6.143 1.00 78.12 129 THR A N 1
ATOM 1055 C CA . THR A 1 129 ? -8.712 -16.818 5.734 1.00 78.12 129 THR A CA 1
ATOM 1056 C C . THR A 1 129 ? -8.791 -15.355 5.299 1.00 78.12 129 THR A C 1
ATOM 1058 O O . THR A 1 129 ? -9.689 -14.996 4.537 1.00 78.12 129 THR A O 1
ATOM 1061 N N . LEU A 1 130 ? -7.822 -14.516 5.691 1.00 74.75 130 LEU A N 1
ATOM 1062 C CA . LEU A 1 130 ? -7.717 -13.133 5.211 1.00 74.75 130 LEU A CA 1
ATOM 1063 C C . LEU A 1 130 ? -7.489 -13.061 3.693 1.00 74.75 130 LEU A C 1
ATOM 1065 O O . LEU A 1 130 ? -7.985 -12.145 3.042 1.00 74.75 130 LEU A O 1
ATOM 1069 N N . TYR A 1 131 ? -6.799 -14.047 3.114 1.00 76.56 131 TYR A N 1
ATOM 1070 C CA . TYR A 1 131 ? -6.570 -14.127 1.667 1.00 76.56 131 TYR A CA 1
ATOM 1071 C C . TYR A 1 131 ? -7.774 -14.686 0.911 1.00 76.56 131 TYR A C 1
ATOM 1073 O O . TYR A 1 131 ? -7.931 -14.418 -0.277 1.00 76.56 131 TYR A O 1
ATOM 1081 N N . THR A 1 132 ? -8.639 -15.439 1.593 1.00 76.00 132 THR A N 1
ATOM 1082 C CA . THR A 1 132 ? -9.827 -16.055 0.987 1.00 76.00 132 THR A CA 1
ATOM 1083 C C . THR A 1 132 ? -11.031 -15.118 0.909 1.00 76.00 132 THR A C 1
ATOM 1085 O O . THR A 1 132 ? -12.088 -15.544 0.455 1.00 76.00 132 THR A O 1
ATOM 1088 N N . ILE A 1 133 ? -10.899 -13.851 1.331 1.00 76.00 133 ILE A N 1
ATOM 1089 C CA . ILE A 1 133 ? -11.979 -12.865 1.206 1.00 76.00 133 ILE A CA 1
ATOM 1090 C C . ILE A 1 133 ? -12.276 -12.670 -0.293 1.00 76.00 133 ILE A C 1
ATOM 1092 O O . ILE A 1 133 ? -11.423 -12.145 -1.023 1.00 76.00 133 ILE A O 1
ATOM 1096 N N . PRO A 1 134 ? -13.460 -13.091 -0.779 1.00 68.44 134 PRO A N 1
ATOM 1097 C CA . PRO A 1 134 ? -13.754 -13.110 -2.204 1.00 68.44 134 PRO A CA 1
ATOM 1098 C C . PRO A 1 134 ? -13.702 -11.690 -2.774 1.00 68.44 134 PRO A C 1
ATOM 1100 O O . PRO A 1 134 ? -14.250 -10.748 -2.205 1.00 68.44 134 PRO A O 1
ATOM 1103 N N . GLY A 1 135 ? -12.995 -11.524 -3.893 1.00 74.38 135 GLY A N 1
ATOM 1104 C CA . GLY A 1 135 ? -12.830 -10.239 -4.580 1.00 74.38 135 GLY A CA 1
ATOM 1105 C C . GLY A 1 135 ? -11.735 -9.325 -4.018 1.00 74.38 135 GLY A C 1
ATOM 1106 O O . GLY A 1 135 ? -11.174 -8.544 -4.787 1.00 74.38 135 GLY A O 1
ATOM 1107 N N . LEU A 1 136 ? -11.345 -9.462 -2.743 1.00 80.06 136 LEU A N 1
ATOM 1108 C CA . LEU A 1 136 ? -10.281 -8.639 -2.152 1.00 80.06 136 LEU A CA 1
ATOM 1109 C C . LEU A 1 136 ? -8.936 -8.908 -2.839 1.00 80.06 136 LEU A C 1
ATOM 1111 O O . LEU A 1 136 ? -8.260 -7.976 -3.267 1.00 80.06 136 LEU A O 1
ATOM 1115 N N . PHE A 1 137 ? -8.584 -10.184 -3.013 1.00 83.06 137 PHE A N 1
ATOM 1116 C CA . PHE A 1 137 ? -7.341 -10.598 -3.668 1.00 83.06 137 PHE A CA 1
ATOM 1117 C C . PHE A 1 137 ? -7.238 -10.085 -5.113 1.00 83.06 137 PHE A C 1
ATOM 1119 O O . PHE A 1 137 ? -6.228 -9.496 -5.496 1.00 83.06 137 PHE A O 1
ATOM 1126 N N . LEU A 1 138 ? -8.310 -10.232 -5.901 1.00 83.88 138 LEU A N 1
ATOM 1127 C CA . LEU A 1 138 ? -8.348 -9.769 -7.291 1.00 83.88 138 LEU A CA 1
ATOM 1128 C C . LEU A 1 138 ? -8.251 -8.241 -7.381 1.00 83.88 138 LEU A C 1
ATOM 1130 O O . LEU A 1 138 ? -7.517 -7.712 -8.217 1.00 83.88 138 LEU A O 1
ATOM 1134 N N . GLY A 1 139 ? -8.949 -7.524 -6.496 1.00 84.62 139 GLY A N 1
ATOM 1135 C CA . GLY A 1 139 ? -8.843 -6.073 -6.431 1.00 84.62 139 GLY A CA 1
ATOM 1136 C C . GLY A 1 139 ? -7.431 -5.620 -6.057 1.00 84.62 139 GLY A C 1
ATOM 1137 O O . GLY A 1 139 ? -6.928 -4.655 -6.623 1.00 84.62 139 GLY A O 1
ATOM 1138 N N . PHE A 1 140 ? -6.763 -6.331 -5.148 1.00 84.75 140 PHE A N 1
ATOM 1139 C CA . PHE A 1 140 ? -5.364 -6.073 -4.796 1.00 84.75 140 PHE A CA 1
ATOM 1140 C C . PHE A 1 140 ? -4.416 -6.266 -5.978 1.00 84.75 140 PHE A C 1
ATOM 1142 O O . PHE A 1 140 ? -3.597 -5.389 -6.258 1.00 84.75 140 PHE A O 1
ATOM 1149 N N . ILE A 1 141 ? -4.574 -7.371 -6.709 1.00 86.62 141 ILE A N 1
ATOM 1150 C CA . ILE A 1 141 ? -3.818 -7.647 -7.935 1.00 86.62 141 ILE A CA 1
ATOM 1151 C C . ILE A 1 141 ? -3.974 -6.496 -8.925 1.00 86.62 141 ILE A C 1
ATOM 1153 O O . ILE A 1 141 ? -2.967 -5.969 -9.391 1.00 86.62 141 ILE A O 1
ATOM 1157 N N . LEU A 1 142 ? -5.204 -6.058 -9.215 1.00 87.50 142 LEU A N 1
ATOM 1158 C CA . LEU A 1 142 ? -5.431 -4.952 -10.151 1.00 87.50 142 LEU A CA 1
ATOM 1159 C C . LEU A 1 142 ? -4.826 -3.633 -9.650 1.00 87.50 142 LEU A C 1
ATOM 1161 O O . LEU A 1 142 ? -4.228 -2.904 -10.438 1.00 87.50 142 LEU A O 1
ATOM 1165 N N . GLN A 1 143 ? -4.937 -3.328 -8.354 1.00 85.88 143 GLN A N 1
ATOM 1166 C CA . GLN A 1 143 ? -4.371 -2.103 -7.773 1.00 85.88 143 GLN A CA 1
ATOM 1167 C C . GLN A 1 143 ? -2.844 -2.030 -7.856 1.00 85.88 143 GLN A C 1
ATOM 1169 O O . GLN A 1 143 ? -2.289 -0.928 -7.815 1.00 85.88 143 GLN A O 1
ATOM 1174 N N . ILE A 1 144 ? -2.163 -3.173 -7.950 1.00 83.56 144 ILE A N 1
ATOM 1175 C CA . ILE A 1 144 ? -0.710 -3.242 -8.135 1.00 83.56 144 ILE A CA 1
ATOM 1176 C C . ILE A 1 144 ? -0.376 -3.305 -9.631 1.00 83.56 144 ILE A C 1
ATOM 1178 O O . ILE A 1 144 ? 0.477 -2.555 -10.109 1.00 83.56 144 ILE A O 1
ATOM 1182 N N . ALA A 1 145 ? -1.076 -4.154 -10.384 1.00 85.31 145 ALA A N 1
ATOM 1183 C CA . ALA A 1 145 ? -0.810 -4.408 -11.794 1.00 85.31 145 ALA A CA 1
ATOM 1184 C C . ALA A 1 145 ? -1.098 -3.192 -12.684 1.00 85.31 145 ALA A C 1
ATOM 1186 O O . ALA A 1 145 ? -0.305 -2.906 -13.578 1.00 85.31 145 ALA A O 1
ATOM 1187 N N . VAL A 1 146 ? -2.186 -2.450 -12.440 1.00 86.88 146 VAL A N 1
ATOM 1188 C CA . VAL A 1 146 ? -2.569 -1.300 -13.277 1.00 86.88 146 VAL A CA 1
ATOM 1189 C C . VAL A 1 146 ? -1.536 -0.170 -13.189 1.00 86.88 146 VAL A C 1
ATOM 1191 O O . VAL A 1 146 ? -1.039 0.237 -14.241 1.00 86.88 146 VAL A O 1
ATOM 1194 N N . PRO A 1 147 ? -1.128 0.317 -11.998 1.00 83.12 147 PRO A N 1
ATOM 1195 C CA . PRO A 1 147 ? -0.081 1.329 -11.919 1.00 83.12 147 PRO A CA 1
ATOM 1196 C C . PRO A 1 147 ? 1.254 0.847 -12.470 1.00 83.12 147 PRO A C 1
ATOM 1198 O O . PRO A 1 147 ? 1.903 1.602 -13.183 1.00 83.12 147 PRO A O 1
ATOM 1201 N N . LEU A 1 148 ? 1.648 -0.401 -12.194 1.00 80.25 148 LEU A N 1
ATOM 1202 C CA . LEU A 1 148 ? 2.914 -0.951 -12.677 1.00 80.25 148 LEU A CA 1
ATOM 1203 C C . LEU A 1 148 ? 2.939 -1.078 -14.206 1.00 80.25 148 LEU A C 1
ATOM 1205 O O . LEU A 1 148 ? 3.901 -0.652 -14.851 1.00 80.25 148 LEU A O 1
ATOM 1209 N N . GLY A 1 149 ? 1.859 -1.590 -14.794 1.00 81.31 149 GLY A N 1
ATOM 1210 C CA . GLY A 1 149 ? 1.675 -1.676 -16.238 1.00 81.31 149 GLY A CA 1
ATOM 1211 C C . GLY A 1 149 ? 1.675 -0.302 -16.901 1.00 81.31 149 GLY A C 1
ATOM 1212 O O . GLY A 1 149 ? 2.402 -0.104 -17.873 1.00 81.31 149 GLY A O 1
ATOM 1213 N N . LEU A 1 150 ? 0.941 0.669 -16.344 1.00 82.06 150 LEU A N 1
ATOM 1214 C CA . LEU A 1 150 ? 0.871 2.016 -16.912 1.00 82.06 150 LEU A CA 1
ATOM 1215 C C . LEU A 1 150 ? 2.215 2.743 -16.826 1.00 82.06 150 LEU A C 1
ATOM 1217 O O . LEU A 1 150 ? 2.604 3.380 -17.798 1.00 82.06 150 LEU A O 1
ATOM 1221 N N . THR A 1 151 ? 2.958 2.596 -15.723 1.00 76.62 151 THR A N 1
ATOM 1222 C CA . THR A 1 151 ? 4.303 3.184 -15.600 1.00 76.62 151 THR A CA 1
ATOM 1223 C C . THR A 1 151 ? 5.315 2.553 -16.555 1.00 76.62 151 THR A C 1
ATOM 1225 O O . THR A 1 151 ? 6.155 3.251 -17.120 1.00 76.62 151 THR A O 1
ATOM 1228 N N . ASN A 1 152 ? 5.233 1.240 -16.786 1.00 76.50 152 ASN A N 1
ATOM 1229 C CA . ASN A 1 152 ? 6.093 0.565 -17.758 1.00 76.50 152 ASN A CA 1
ATOM 1230 C C . ASN A 1 152 ? 5.753 0.971 -19.196 1.00 76.50 152 ASN A C 1
ATOM 1232 O O . ASN A 1 152 ? 6.649 1.230 -20.002 1.00 76.50 152 ASN A O 1
ATOM 1236 N N . LEU A 1 153 ? 4.459 1.057 -19.512 1.00 79.75 153 LEU A N 1
ATOM 1237 C CA . LEU A 1 153 ? 3.976 1.482 -20.820 1.00 79.75 153 LEU A CA 1
ATOM 1238 C C . LEU A 1 153 ? 4.341 2.941 -21.098 1.00 79.75 153 LEU A C 1
ATOM 1240 O O . LEU A 1 153 ? 4.871 3.239 -22.167 1.00 79.75 153 LEU A O 1
ATOM 1244 N N . SER A 1 154 ? 4.120 3.835 -20.129 1.00 75.31 154 SER A N 1
ATOM 1245 C CA . SER A 1 154 ? 4.503 5.241 -20.253 1.00 75.31 154 SER A CA 1
ATOM 1246 C C . SER A 1 154 ? 6.003 5.380 -20.438 1.00 75.31 154 SER A C 1
ATOM 1248 O O . SER A 1 154 ? 6.432 6.206 -21.234 1.00 75.31 154 SER A O 1
ATOM 1250 N N . GLY A 1 155 ? 6.804 4.552 -19.762 1.00 71.62 155 GLY A N 1
ATOM 1251 C CA . GLY A 1 155 ? 8.245 4.590 -19.938 1.00 71.62 155 GLY A CA 1
ATOM 1252 C C . GLY A 1 155 ? 8.673 4.198 -21.350 1.00 71.62 155 GLY A C 1
ATOM 1253 O O . GLY A 1 155 ? 9.421 4.918 -22.004 1.00 71.62 155 GLY A O 1
ATOM 1254 N N . ARG A 1 156 ? 8.123 3.107 -21.884 1.00 73.00 156 ARG A N 1
ATOM 1255 C CA . ARG A 1 156 ? 8.425 2.684 -23.260 1.00 73.00 156 ARG A CA 1
ATOM 1256 C C . ARG A 1 156 ? 7.928 3.667 -24.317 1.00 73.00 156 ARG A C 1
ATOM 1258 O O . ARG A 1 156 ? 8.558 3.781 -25.360 1.00 73.00 156 ARG A O 1
ATOM 1265 N N . LEU A 1 157 ? 6.811 4.349 -24.067 1.00 74.62 157 LEU A N 1
ATOM 1266 C CA . LEU A 1 157 ? 6.185 5.237 -25.045 1.00 74.62 157 LEU A CA 1
ATOM 1267 C C . LEU A 1 157 ? 6.744 6.669 -24.993 1.00 74.62 157 LEU A C 1
ATOM 1269 O O . LEU A 1 157 ? 7.030 7.248 -26.039 1.00 74.62 157 LEU A O 1
ATOM 1273 N N . MET A 1 158 ? 6.921 7.242 -23.797 1.00 69.75 158 MET A N 1
ATOM 1274 C CA . MET A 1 158 ? 7.330 8.643 -23.621 1.00 69.75 158 MET A CA 1
ATOM 1275 C C . MET A 1 158 ? 8.850 8.840 -23.672 1.00 69.75 158 MET A C 1
ATOM 1277 O O . MET A 1 158 ? 9.299 9.813 -24.276 1.00 69.75 158 MET A O 1
ATOM 1281 N N . TYR A 1 159 ? 9.659 7.939 -23.096 1.00 67.50 159 TYR A N 1
ATOM 1282 C CA . TYR A 1 159 ? 11.119 8.130 -23.048 1.00 67.50 159 TYR A CA 1
ATOM 1283 C C . TYR A 1 159 ? 11.847 8.162 -24.394 1.00 67.50 159 TYR A C 1
ATOM 1285 O O . TYR A 1 159 ? 12.767 8.967 -24.506 1.00 67.50 159 TYR A O 1
ATOM 1293 N N . PRO A 1 160 ? 11.472 7.395 -25.437 1.00 67.00 160 PRO A N 1
ATOM 1294 C CA . PRO A 1 160 ? 12.157 7.519 -26.725 1.00 67.00 160 PRO A CA 1
ATOM 1295 C C . PRO A 1 160 ? 11.873 8.853 -27.438 1.00 67.00 160 PRO A C 1
ATOM 1297 O O . PRO A 1 160 ? 12.670 9.274 -28.270 1.00 67.00 160 PRO A O 1
ATOM 1300 N N . HIS A 1 161 ? 10.768 9.534 -27.108 1.00 63.44 161 HIS A N 1
ATOM 1301 C CA . HIS A 1 161 ? 10.353 10.789 -27.750 1.00 63.44 161 HIS A CA 1
ATOM 1302 C C . HIS A 1 161 ? 10.810 12.041 -26.984 1.00 63.44 161 HIS A C 1
ATOM 1304 O O . HIS A 1 161 ? 10.911 13.125 -27.558 1.00 63.44 161 HIS A O 1
ATOM 1310 N N . LEU A 1 162 ? 11.125 11.900 -25.694 1.00 60.47 162 LEU A N 1
ATOM 1311 C CA . LEU A 1 162 ? 11.736 12.939 -24.866 1.00 60.47 162 LEU A CA 1
ATOM 1312 C C . LEU A 1 162 ? 13.250 12.932 -25.112 1.00 60.47 162 LEU A C 1
ATOM 1314 O O . LEU A 1 162 ? 14.009 12.363 -24.332 1.00 60.47 162 LEU A O 1
ATOM 1318 N N . GLY A 1 163 ? 13.686 13.516 -26.231 1.00 55.53 163 GLY A N 1
ATOM 1319 C CA . GLY A 1 163 ? 15.089 13.533 -26.651 1.00 55.53 163 GLY A CA 1
ATOM 1320 C C . GLY A 1 163 ? 16.057 13.860 -25.504 1.00 55.53 163 GLY A C 1
ATOM 1321 O O . GLY A 1 163 ? 16.060 14.970 -24.973 1.00 55.53 163 GLY A O 1
ATOM 1322 N N . MET A 1 164 ? 16.919 12.899 -25.154 1.00 55.41 164 MET A N 1
ATOM 1323 C CA . MET A 1 164 ? 17.832 12.946 -23.997 1.00 55.41 164 MET A CA 1
ATOM 1324 C C . MET A 1 164 ? 18.890 14.064 -24.037 1.00 55.41 164 MET A C 1
ATOM 1326 O O . MET A 1 164 ? 19.715 14.170 -23.136 1.00 55.41 164 MET A O 1
ATOM 1330 N N . LYS A 1 165 ? 18.905 14.898 -25.082 1.00 54.25 165 LYS A N 1
ATOM 1331 C CA . LYS A 1 165 ? 19.956 15.897 -25.301 1.00 54.25 165 LYS A CA 1
ATOM 1332 C C . LYS A 1 165 ? 19.654 17.266 -24.675 1.00 54.25 165 LYS A C 1
ATOM 1334 O O . LYS A 1 165 ? 20.569 18.075 -24.589 1.00 54.25 165 LYS A O 1
ATOM 1339 N N . SER A 1 166 ? 18.414 17.542 -24.248 1.00 57.16 166 SER A N 1
ATOM 1340 C CA . SER A 1 166 ? 18.029 18.882 -23.757 1.00 57.16 166 SER A CA 1
ATOM 1341 C C . SER A 1 166 ? 16.971 18.921 -22.644 1.00 57.16 166 SER A C 1
ATOM 1343 O O . SER A 1 166 ? 16.621 20.016 -22.206 1.00 57.16 166 SER A O 1
ATOM 1345 N N . ASN A 1 167 ? 16.451 17.781 -22.181 1.00 60.94 167 ASN A N 1
ATOM 1346 C CA . ASN A 1 167 ? 15.405 17.771 -21.154 1.00 60.94 167 ASN A CA 1
ATOM 1347 C C . ASN A 1 167 ? 16.024 17.573 -19.770 1.00 60.94 167 ASN A C 1
ATOM 1349 O O . ASN A 1 167 ? 16.822 16.657 -19.557 1.00 60.94 167 ASN A O 1
ATOM 1353 N N . SER A 1 168 ? 15.663 18.449 -18.834 1.00 69.31 168 SER A N 1
ATOM 1354 C CA . SER A 1 168 ? 16.129 18.374 -17.451 1.00 69.31 168 SER A CA 1
ATOM 1355 C C . SER A 1 168 ? 15.532 17.131 -16.786 1.00 69.31 168 SER A C 1
ATOM 1357 O O . SER A 1 168 ? 14.381 16.782 -17.045 1.00 69.31 168 SER A O 1
ATOM 1359 N N . ALA A 1 169 ? 16.272 16.468 -15.889 1.00 71.00 169 ALA A N 1
ATOM 1360 C CA . ALA A 1 169 ? 15.781 15.315 -15.119 1.00 71.00 169 ALA A CA 1
ATOM 1361 C C . ALA A 1 169 ? 14.424 15.584 -14.428 1.00 71.00 169 ALA A C 1
ATOM 1363 O O . ALA A 1 169 ? 13.642 14.665 -14.189 1.00 71.00 169 ALA A O 1
ATOM 1364 N N . MET A 1 170 ? 14.117 16.858 -14.168 1.00 74.56 170 MET A N 1
ATOM 1365 C CA . MET A 1 170 ? 12.836 17.321 -13.642 1.00 74.56 170 MET A CA 1
ATOM 1366 C C . MET A 1 170 ? 11.639 17.018 -14.551 1.00 74.56 170 MET A C 1
ATOM 1368 O O . MET A 1 170 ? 10.587 16.654 -14.034 1.00 74.56 170 MET A O 1
ATOM 1372 N N . ASP A 1 171 ? 11.779 17.100 -15.875 1.00 76.06 171 ASP A N 1
ATOM 1373 C CA . ASP A 1 171 ? 10.669 16.845 -16.807 1.00 76.06 171 ASP A CA 1
ATOM 1374 C C . ASP A 1 171 ? 10.295 15.360 -16.817 1.00 76.06 171 ASP A C 1
ATOM 1376 O O . ASP A 1 171 ? 9.119 14.988 -16.825 1.00 76.06 171 ASP A O 1
ATOM 1380 N N . ILE A 1 172 ? 11.313 14.499 -16.732 1.00 74.62 172 ILE A N 1
ATOM 1381 C CA . ILE A 1 172 ? 11.155 13.050 -16.595 1.00 74.62 172 ILE A CA 1
ATOM 1382 C C . ILE A 1 172 ? 10.458 12.717 -15.272 1.00 74.62 172 ILE A C 1
ATOM 1384 O O . ILE A 1 172 ? 9.493 11.948 -15.266 1.00 74.62 172 ILE A O 1
ATOM 1388 N N . LEU A 1 173 ? 10.900 13.321 -14.166 1.00 76.56 173 LEU A N 1
ATOM 1389 C CA . LEU A 1 173 ? 10.289 13.125 -12.849 1.00 76.56 173 LEU A CA 1
ATOM 1390 C C . LEU A 1 173 ? 8.837 13.611 -12.815 1.00 76.56 173 LEU A C 1
ATOM 1392 O O . LEU A 1 173 ? 7.970 12.913 -12.287 1.00 76.56 173 LEU A O 1
ATOM 1396 N N . LEU A 1 174 ? 8.549 14.770 -13.410 1.00 80.50 174 LEU A N 1
ATOM 1397 C CA . LEU A 1 174 ? 7.201 15.325 -13.469 1.00 80.50 174 LEU A CA 1
ATOM 1398 C C . LEU A 1 174 ? 6.266 14.433 -14.295 1.00 80.50 174 LEU A C 1
ATOM 1400 O O . LEU A 1 174 ? 5.146 14.157 -13.865 1.00 80.50 174 LEU A O 1
ATOM 1404 N N . ALA A 1 175 ? 6.735 13.923 -15.437 1.00 78.62 175 ALA A N 1
ATOM 1405 C CA . ALA A 1 175 ? 5.978 12.978 -16.254 1.00 78.62 175 ALA A CA 1
ATOM 1406 C C . ALA A 1 175 ? 5.696 11.667 -15.496 1.00 78.62 175 ALA A C 1
ATOM 1408 O O . ALA A 1 175 ? 4.561 11.187 -15.493 1.00 78.62 175 ALA A O 1
ATOM 1409 N N . GLN A 1 176 ? 6.689 11.115 -14.789 1.00 76.88 176 GLN A N 1
ATOM 1410 C CA . GLN A 1 176 ? 6.492 9.929 -13.944 1.00 76.88 176 GLN A CA 1
ATOM 1411 C C . GLN A 1 176 ? 5.485 10.186 -12.817 1.00 76.88 176 GLN A C 1
ATOM 1413 O O . GLN A 1 176 ? 4.615 9.349 -12.550 1.00 76.88 176 GLN A O 1
ATOM 1418 N N . LEU A 1 177 ? 5.572 11.344 -12.162 1.00 82.50 177 LEU A N 1
ATOM 1419 C CA . LEU A 1 177 ? 4.645 11.731 -11.105 1.00 82.50 177 LEU A CA 1
ATOM 1420 C C . LEU A 1 177 ? 3.215 11.860 -11.651 1.00 82.50 177 LEU A C 1
ATOM 1422 O O . LEU A 1 177 ? 2.279 11.321 -11.066 1.00 82.50 177 LEU A O 1
ATOM 1426 N N . ALA A 1 178 ? 3.042 12.495 -12.810 1.00 84.62 178 ALA A N 1
ATOM 1427 C CA . ALA A 1 178 ? 1.738 12.634 -13.451 1.00 84.62 178 ALA A CA 1
ATOM 1428 C C . ALA A 1 178 ? 1.116 11.270 -13.797 1.00 84.62 178 ALA A C 1
ATOM 1430 O O . ALA A 1 178 ? -0.052 11.026 -13.483 1.00 84.62 178 ALA A O 1
ATOM 1431 N N . VAL A 1 179 ? 1.897 10.350 -14.376 1.00 84.75 179 VAL A N 1
ATOM 1432 C CA . VAL A 1 179 ? 1.422 8.998 -14.720 1.00 84.75 179 VAL A CA 1
ATOM 1433 C C . VAL A 1 179 ? 1.059 8.198 -13.471 1.00 84.75 179 VAL A C 1
ATOM 1435 O O . VAL A 1 179 ? 0.016 7.544 -13.436 1.00 84.75 179 VAL A O 1
ATOM 1438 N N . THR A 1 180 ? 1.888 8.254 -12.427 1.00 83.50 180 THR A N 1
ATOM 1439 C CA . THR A 1 180 ? 1.618 7.533 -11.174 1.00 83.50 180 THR A CA 1
ATOM 1440 C C . THR A 1 180 ? 0.376 8.068 -10.466 1.00 83.50 180 THR A C 1
ATOM 1442 O O . THR A 1 180 ? -0.455 7.270 -10.028 1.00 83.50 180 THR A O 1
ATOM 1445 N N . ILE A 1 181 ? 0.189 9.390 -10.411 1.00 88.19 181 ILE A N 1
ATOM 1446 C CA . ILE A 1 181 ? -1.031 10.007 -9.873 1.00 88.19 181 ILE A CA 1
ATOM 1447 C C . ILE A 1 181 ? -2.248 9.587 -10.704 1.00 88.19 181 ILE A C 1
ATOM 1449 O O . ILE A 1 181 ? -3.233 9.118 -10.136 1.00 88.19 181 ILE A O 1
ATOM 1453 N N . GLY A 1 182 ? -2.171 9.675 -12.035 1.00 88.94 182 GLY A N 1
ATOM 1454 C CA . GLY A 1 182 ? -3.255 9.264 -12.933 1.00 88.94 182 GLY A CA 1
ATOM 1455 C C . GLY A 1 182 ? -3.653 7.796 -12.752 1.00 88.94 182 GLY A C 1
ATOM 1456 O O . GLY A 1 182 ? -4.836 7.484 -12.604 1.00 88.94 182 GLY A O 1
ATOM 1457 N N . ALA A 1 183 ? -2.672 6.894 -12.657 1.00 87.50 183 ALA A N 1
ATOM 1458 C CA . ALA A 1 183 ? -2.916 5.478 -12.387 1.00 87.50 183 ALA A CA 1
ATOM 1459 C C . ALA A 1 183 ? -3.594 5.245 -11.030 1.00 87.50 183 ALA A C 1
ATOM 1461 O O . ALA A 1 183 ? -4.501 4.416 -10.917 1.00 87.50 183 ALA A O 1
ATOM 1462 N N . LYS A 1 184 ? -3.166 5.970 -9.988 1.00 86.44 184 LYS A N 1
ATOM 1463 C CA . LYS A 1 184 ? -3.769 5.869 -8.654 1.00 86.44 184 LYS A CA 1
ATOM 1464 C C . LYS A 1 184 ? -5.202 6.384 -8.650 1.00 86.44 184 LYS A C 1
ATOM 1466 O O . LYS A 1 184 ? -6.051 5.717 -8.066 1.00 86.44 184 LYS A O 1
ATOM 1471 N N . LEU A 1 185 ? -5.477 7.491 -9.341 1.00 90.31 185 LEU A N 1
ATOM 1472 C CA . LEU A 1 185 ? -6.828 8.033 -9.505 1.00 90.31 185 LEU A CA 1
ATOM 1473 C C . LEU A 1 185 ? -7.761 7.031 -10.195 1.00 90.31 185 LEU A C 1
ATOM 1475 O O . LEU A 1 185 ? -8.873 6.809 -9.720 1.00 90.31 185 LEU A O 1
ATOM 1479 N N . LEU A 1 186 ? -7.286 6.349 -11.240 1.00 90.06 186 LEU A N 1
ATOM 1480 C CA . LEU A 1 186 ? -8.052 5.300 -11.920 1.00 90.06 186 LEU A CA 1
ATOM 1481 C C . LEU A 1 186 ? -8.385 4.114 -10.993 1.00 90.06 186 LEU A C 1
ATOM 1483 O O . LEU A 1 186 ? -9.438 3.495 -11.121 1.00 90.06 186 LEU A O 1
ATOM 1487 N N . CYS A 1 187 ? -7.509 3.816 -10.030 1.00 88.69 187 CYS A N 1
ATOM 1488 C CA . CYS A 1 187 ? -7.692 2.727 -9.067 1.00 88.69 187 CYS A CA 1
ATOM 1489 C C . CYS A 1 187 ? -8.533 3.110 -7.834 1.00 88.69 187 CYS A C 1
ATOM 1491 O O . CYS A 1 187 ? -8.840 2.236 -7.022 1.00 88.69 187 CYS A O 1
ATOM 1493 N N . VAL A 1 188 ? -8.929 4.378 -7.668 1.00 91.44 188 VAL A N 1
ATOM 1494 C CA . VAL A 1 188 ? -9.752 4.838 -6.532 1.00 91.44 188 VAL A CA 1
ATOM 1495 C C . VAL A 1 188 ? -11.052 4.041 -6.350 1.00 91.44 188 VAL A C 1
ATOM 1497 O O . VAL A 1 188 ? -11.292 3.591 -5.229 1.00 91.44 188 VAL A O 1
ATOM 1500 N N . PRO A 1 189 ? -11.900 3.806 -7.374 1.00 90.06 189 PRO A N 1
ATOM 1501 C CA . PRO A 1 189 ? -13.132 3.036 -7.178 1.00 90.06 189 PRO A CA 1
ATOM 1502 C C . PRO A 1 189 ? -12.850 1.609 -6.697 1.00 90.06 189 PRO A C 1
ATOM 1504 O O . PRO A 1 189 ? -13.554 1.089 -5.831 1.00 90.06 189 PRO A O 1
ATOM 1507 N N . LEU A 1 190 ? -11.771 1.003 -7.195 1.00 88.38 190 LEU A N 1
ATOM 1508 C CA . LEU A 1 190 ? -11.337 -0.321 -6.771 1.00 88.38 190 LEU A CA 1
ATOM 1509 C C . LEU A 1 190 ? -10.844 -0.314 -5.319 1.00 88.38 190 LEU A C 1
ATOM 1511 O O . LEU A 1 190 ? -11.096 -1.255 -4.570 1.00 88.38 190 LEU A O 1
ATOM 1515 N N . TYR A 1 191 ? -10.174 0.758 -4.899 1.00 87.75 191 TYR A N 1
ATOM 1516 C CA . TYR A 1 191 ? -9.794 0.974 -3.504 1.00 87.75 191 TYR A CA 1
ATOM 1517 C C . TYR A 1 191 ? -11.014 1.095 -2.592 1.00 87.75 191 TYR A C 1
ATOM 1519 O O . TYR A 1 191 ? -11.078 0.439 -1.552 1.00 87.75 191 TYR A O 1
ATOM 1527 N N . VAL A 1 192 ? -12.034 1.847 -3.003 1.00 89.56 192 VAL A N 1
ATOM 1528 C CA . VAL A 1 192 ? -13.292 1.950 -2.248 1.00 89.56 192 VAL A CA 1
ATOM 1529 C C . VAL A 1 192 ? -14.012 0.596 -2.158 1.00 89.56 192 VAL A C 1
ATOM 1531 O O . VAL A 1 192 ? -14.532 0.250 -1.099 1.00 89.56 192 VAL A O 1
ATOM 1534 N N . ALA A 1 193 ? -14.012 -0.209 -3.223 1.00 86.88 193 ALA A N 1
ATOM 1535 C CA . ALA A 1 193 ? -14.594 -1.552 -3.185 1.00 86.88 193 ALA A CA 1
ATOM 1536 C C . ALA A 1 193 ? -13.838 -2.476 -2.212 1.00 86.88 193 ALA A C 1
ATOM 1538 O O . ALA A 1 193 ? -14.451 -3.101 -1.345 1.00 86.88 193 ALA A O 1
ATOM 1539 N N . ASN A 1 194 ? -12.505 -2.501 -2.291 1.00 86.31 194 ASN A N 1
ATOM 1540 C CA . ASN A 1 194 ? -11.666 -3.328 -1.423 1.00 86.31 194 ASN A CA 1
ATOM 1541 C C . ASN A 1 194 ? -11.760 -2.931 0.052 1.00 86.31 194 ASN A C 1
ATOM 1543 O O . ASN A 1 194 ? -11.817 -3.799 0.920 1.00 86.31 194 ASN A O 1
ATOM 1547 N N . THR A 1 195 ? -11.790 -1.632 0.353 1.00 85.12 195 THR A N 1
ATOM 1548 C CA . THR A 1 195 ? -11.962 -1.153 1.733 1.00 85.12 195 THR A CA 1
ATOM 1549 C C . THR A 1 195 ? -13.315 -1.575 2.301 1.00 85.12 195 THR A C 1
ATOM 1551 O O . THR A 1 195 ? -13.367 -2.059 3.429 1.00 85.12 195 THR A O 1
ATOM 1554 N N . ARG A 1 196 ? -14.398 -1.499 1.515 1.00 83.56 196 ARG A N 1
ATOM 1555 C CA . ARG A 1 196 ? -15.715 -2.007 1.934 1.00 83.56 196 ARG A CA 1
ATOM 1556 C C . ARG A 1 196 ? -15.696 -3.514 2.189 1.00 83.56 196 ARG A C 1
ATOM 1558 O O . ARG A 1 196 ? -16.199 -3.950 3.219 1.00 83.56 196 ARG A O 1
ATOM 1565 N N . LEU A 1 197 ? -15.077 -4.301 1.309 1.00 82.00 197 LEU A N 1
ATOM 1566 C CA . LEU A 1 197 ? -14.941 -5.753 1.496 1.00 82.00 197 LEU A CA 1
ATOM 1567 C C . LEU A 1 197 ? -14.135 -6.102 2.756 1.00 82.00 197 LEU A C 1
ATOM 1569 O O . LEU A 1 197 ? -14.516 -6.998 3.506 1.00 82.00 197 LEU A O 1
ATOM 1573 N N . ALA A 1 198 ? -13.061 -5.359 3.033 1.00 78.62 198 ALA A N 1
ATOM 1574 C CA . ALA A 1 198 ? -12.249 -5.553 4.232 1.00 78.62 198 ALA A CA 1
ATOM 1575 C C . ALA A 1 198 ? -13.020 -5.256 5.536 1.00 78.62 198 ALA A C 1
ATOM 1577 O O . ALA A 1 198 ? -12.750 -5.897 6.556 1.00 78.62 198 ALA A O 1
ATOM 1578 N N . MET A 1 199 ? -13.997 -4.338 5.497 1.00 74.19 199 MET A N 1
ATOM 1579 C CA . MET A 1 199 ? -14.906 -4.060 6.620 1.00 74.19 199 MET A CA 1
ATOM 1580 C C . MET A 1 199 ? -15.960 -5.163 6.804 1.00 74.19 199 MET A C 1
ATOM 1582 O O . MET A 1 199 ? -16.258 -5.541 7.935 1.00 74.19 199 MET A O 1
ATOM 1586 N N . VAL A 1 200 ? -16.497 -5.725 5.712 1.00 67.00 200 VAL A N 1
ATOM 1587 C CA . VAL A 1 200 ? -17.499 -6.813 5.770 1.00 67.00 200 VAL A CA 1
ATOM 1588 C C . VAL A 1 200 ? -16.950 -8.056 6.483 1.00 67.00 200 VAL A C 1
ATOM 1590 O O . VAL A 1 200 ? -17.698 -8.754 7.154 1.00 67.00 200 VAL A O 1
ATOM 1593 N N . GLY A 1 201 ? -15.637 -8.301 6.447 1.00 55.72 201 GLY A N 1
ATOM 1594 C CA . GLY A 1 201 ? -15.026 -9.393 7.216 1.00 55.72 201 GLY A CA 1
ATOM 1595 C C . GLY A 1 201 ? -15.197 -9.286 8.744 1.00 55.72 201 GLY A C 1
ATOM 1596 O O . GLY A 1 201 ? -15.147 -10.305 9.425 1.00 55.72 201 GLY A O 1
ATOM 1597 N N . GLN A 1 202 ? -15.423 -8.084 9.293 1.00 54.06 202 GLN A N 1
ATOM 1598 C CA . GLN A 1 202 ? -15.687 -7.885 10.729 1.00 54.06 202 GLN A CA 1
ATOM 1599 C C . GLN A 1 202 ? -17.180 -7.948 11.075 1.00 54.06 202 GLN A C 1
ATOM 1601 O O . GLN A 1 202 ? -17.551 -8.416 12.154 1.00 54.06 202 GLN A O 1
ATOM 1606 N N . CYS A 1 203 ? -18.033 -7.510 10.149 1.00 42.66 203 CYS A N 1
ATOM 1607 C CA . CYS A 1 203 ? -19.480 -7.517 10.301 1.00 42.66 203 CYS A CA 1
ATOM 1608 C C . CYS A 1 203 ? -20.079 -8.589 9.387 1.00 42.66 203 CYS A C 1
ATOM 1610 O O . CYS A 1 203 ? -20.294 -8.289 8.208 1.00 42.66 203 CYS A O 1
ATOM 1612 N N . PRO A 1 204 ? -20.417 -9.800 9.884 1.00 39.62 204 PRO A N 1
ATOM 1613 C CA . PRO A 1 204 ? -21.372 -10.621 9.156 1.00 39.62 204 PRO A CA 1
ATOM 1614 C C . PRO A 1 204 ? -22.593 -9.736 8.920 1.00 39.62 204 PRO A C 1
ATOM 1616 O O . PRO A 1 204 ? -23.145 -9.150 9.854 1.00 39.62 204 PRO A O 1
ATOM 1619 N N . THR A 1 205 ? -22.909 -9.528 7.644 1.00 36.50 205 THR A N 1
ATOM 1620 C CA . THR A 1 205 ? -24.065 -8.768 7.184 1.00 36.50 205 THR A CA 1
ATOM 1621 C C . THR A 1 205 ? -25.240 -9.067 8.088 1.00 36.50 205 THR A C 1
ATOM 1623 O O . THR A 1 205 ? -25.601 -10.234 8.187 1.00 36.50 205 THR A O 1
ATOM 1626 N N . ARG A 1 206 ? -25.771 -8.017 8.730 1.00 35.69 206 ARG A N 1
ATOM 1627 C CA . ARG A 1 206 ? -27.121 -7.883 9.290 1.00 35.69 206 ARG A CA 1
ATOM 1628 C C . ARG A 1 206 ? -27.966 -9.134 9.013 1.00 35.69 206 ARG A C 1
ATOM 1630 O O . ARG A 1 206 ? -28.730 -9.165 8.052 1.00 35.69 206 ARG A O 1
ATOM 1637 N N . TYR A 1 207 ? -27.761 -10.186 9.802 1.00 34.31 207 TYR A N 1
ATOM 1638 C CA . TYR A 1 207 ? -28.612 -11.358 9.726 1.00 34.31 207 TYR A CA 1
ATOM 1639 C C . TYR A 1 207 ? -29.912 -10.901 10.371 1.00 34.31 207 TYR A C 1
ATOM 1641 O O . TYR A 1 207 ? -29.920 -10.447 11.511 1.00 34.31 207 TYR A O 1
ATOM 1649 N N . VAL A 1 208 ? -31.011 -10.961 9.625 1.00 40.41 208 VAL A N 1
ATOM 1650 C CA . VAL A 1 208 ? -32.366 -10.601 10.084 1.00 40.41 208 VAL A CA 1
ATOM 1651 C C . VAL A 1 208 ? -32.903 -11.650 11.085 1.00 40.41 208 VAL A C 1
ATOM 1653 O O . VAL A 1 208 ? -34.098 -11.792 11.289 1.00 40.41 208 VAL A O 1
ATOM 1656 N N . GLY A 1 209 ? -32.024 -12.399 11.750 1.00 41.78 209 GLY A N 1
ATOM 1657 C CA . GLY A 1 209 ? -32.387 -13.415 12.724 1.00 41.78 209 GLY A CA 1
ATOM 1658 C C . GLY A 1 209 ? -31.398 -13.429 13.878 1.00 41.78 209 GLY A C 1
ATOM 1659 O O . GLY A 1 209 ? -30.258 -13.832 13.692 1.00 41.78 209 GLY A O 1
ATOM 1660 N N . GLY A 1 210 ? -31.867 -13.018 15.060 1.00 43.59 210 GLY A N 1
ATOM 1661 C CA . GLY A 1 210 ? -31.239 -13.337 16.341 1.00 43.59 210 GLY A CA 1
ATOM 1662 C C . GLY A 1 210 ? -30.774 -12.134 17.161 1.00 43.59 210 GLY A C 1
ATOM 1663 O O . GLY A 1 210 ? -29.577 -11.884 17.266 1.00 43.59 210 GLY A O 1
ATOM 1664 N N . GLU A 1 211 ? -31.694 -11.460 17.861 1.00 48.84 211 GLU A N 1
ATOM 1665 C CA . GLU A 1 211 ? -31.360 -10.508 18.942 1.00 48.84 211 GLU A CA 1
ATOM 1666 C C . GLU A 1 211 ? -30.408 -11.120 19.996 1.00 48.84 211 GLU A C 1
ATOM 1668 O O . GLU A 1 211 ? -29.621 -10.409 20.622 1.00 48.84 211 GLU A O 1
ATOM 1673 N N . LEU A 1 212 ? -30.417 -12.452 20.136 1.00 50.00 212 LEU A N 1
ATOM 1674 C CA . LEU A 1 212 ? -29.582 -13.212 21.065 1.00 50.00 212 LEU A CA 1
ATOM 1675 C C . LEU A 1 212 ? -28.079 -13.197 20.711 1.00 50.00 212 LEU A C 1
ATOM 1677 O O . LEU A 1 212 ? -27.245 -13.060 21.604 1.00 50.00 212 LEU A O 1
ATOM 1681 N N . GLU A 1 213 ? -27.705 -13.292 19.428 1.00 48.91 213 GLU A N 1
ATOM 1682 C CA . GLU A 1 213 ? -26.287 -13.247 19.012 1.00 48.91 213 GLU A CA 1
ATOM 1683 C C . GLU A 1 213 ? -25.716 -11.829 19.114 1.00 48.91 213 GLU A C 1
ATOM 1685 O O . GLU A 1 213 ? -24.548 -11.633 19.461 1.00 48.91 213 GLU A O 1
ATOM 1690 N N . GLN A 1 214 ? -26.559 -10.825 18.871 1.00 50.31 214 GLN A N 1
ATOM 1691 C CA . GLN A 1 214 ? -26.190 -9.417 18.981 1.00 50.31 214 GLN A CA 1
ATOM 1692 C C . GLN A 1 214 ? -26.066 -8.971 20.450 1.00 50.31 214 GLN A C 1
ATOM 1694 O O . GLN A 1 214 ? -25.214 -8.139 20.770 1.00 50.31 214 GLN A O 1
ATOM 1699 N N . ALA A 1 215 ? -26.863 -9.548 21.358 1.00 51.56 215 ALA A N 1
ATOM 1700 C CA . ALA A 1 215 ? -26.703 -9.397 22.806 1.00 51.56 215 ALA A CA 1
ATOM 1701 C C . ALA A 1 215 ? -25.457 -10.134 23.327 1.00 51.56 215 ALA A C 1
ATOM 1703 O O . ALA A 1 215 ? -24.687 -9.562 24.097 1.00 51.56 215 ALA A O 1
ATOM 1704 N N . SER A 1 216 ? -25.202 -11.356 22.845 1.00 47.2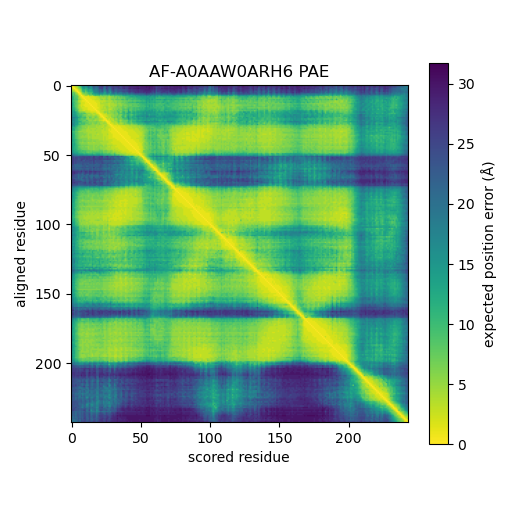5 216 SER A N 1
ATOM 1705 C CA . SER A 1 216 ? -24.005 -12.120 23.207 1.00 47.25 216 SER A CA 1
ATOM 1706 C C . SER A 1 216 ? -22.723 -11.390 22.794 1.00 47.25 216 SER A C 1
ATOM 1708 O O . SER A 1 216 ? -21.821 -11.259 23.616 1.00 47.25 216 SER A O 1
ATOM 1710 N N . ARG A 1 217 ? -22.648 -10.815 21.580 1.00 51.66 217 ARG A N 1
ATOM 1711 C CA . ARG A 1 217 ? -21.489 -9.997 21.169 1.00 51.66 217 ARG A CA 1
ATOM 1712 C C . ARG A 1 217 ? -21.343 -8.691 21.938 1.00 51.66 217 ARG A C 1
ATOM 1714 O O . ARG A 1 217 ? -20.218 -8.343 22.258 1.00 51.66 217 ARG A O 1
ATOM 1721 N N . ARG A 1 218 ? -22.436 -8.002 22.291 1.00 55.34 218 ARG A N 1
ATOM 1722 C CA . ARG A 1 218 ? -22.346 -6.842 23.199 1.00 55.34 218 ARG A CA 1
ATOM 1723 C C . ARG A 1 218 ? -21.721 -7.237 24.534 1.00 55.34 218 ARG A C 1
ATOM 1725 O O . ARG A 1 218 ? -20.901 -6.493 25.054 1.00 55.34 218 ARG A O 1
ATOM 1732 N N . HIS A 1 219 ? -22.047 -8.423 25.045 1.00 46.81 219 HIS A N 1
ATOM 1733 C CA . HIS A 1 219 ? -21.373 -8.969 26.218 1.00 46.81 219 HIS A CA 1
ATOM 1734 C C . HIS A 1 219 ? -19.895 -9.278 25.969 1.00 46.81 219 HIS A C 1
ATOM 1736 O O . HIS A 1 219 ? -19.085 -8.887 26.797 1.00 46.81 219 HIS A O 1
ATOM 1742 N N . TRP A 1 220 ? -19.524 -9.879 24.833 1.00 51.16 220 TRP A N 1
ATOM 1743 C CA . TRP A 1 220 ? -18.112 -10.088 24.473 1.00 51.16 220 TRP A CA 1
ATOM 1744 C C . TRP A 1 220 ? -17.330 -8.772 24.361 1.00 51.16 220 TRP A C 1
ATOM 1746 O O . TRP A 1 220 ? -16.233 -8.676 24.895 1.00 51.16 220 TRP A O 1
ATOM 1756 N N . ASP A 1 221 ? -17.896 -7.749 23.718 1.00 54.16 221 ASP A N 1
ATOM 1757 C CA . ASP A 1 221 ? -17.244 -6.451 23.525 1.00 54.16 221 ASP A CA 1
ATOM 1758 C C . ASP A 1 221 ? -17.062 -5.701 24.856 1.00 54.16 221 ASP A C 1
ATOM 1760 O O . ASP A 1 221 ? -16.047 -5.029 25.046 1.00 54.16 221 ASP A O 1
ATOM 1764 N N . VAL A 1 222 ? -18.031 -5.817 25.773 1.00 55.56 222 VAL A N 1
ATOM 1765 C CA . VAL A 1 222 ? -17.960 -5.248 27.130 1.00 55.56 222 VAL A CA 1
ATOM 1766 C C . VAL A 1 222 ? -16.972 -6.034 27.993 1.00 55.56 222 VAL A C 1
ATOM 1768 O O . VAL A 1 222 ? -16.110 -5.430 28.623 1.00 55.56 222 VAL A O 1
ATOM 1771 N N . GLN A 1 223 ? -17.035 -7.365 27.966 1.00 53.81 223 GLN A N 1
ATOM 1772 C CA . GLN A 1 223 ? -16.163 -8.238 28.752 1.00 53.81 223 GLN A CA 1
ATOM 1773 C C . GLN A 1 223 ? -14.702 -8.137 28.295 1.00 53.81 223 GLN A C 1
ATOM 1775 O O . GLN A 1 223 ? -13.801 -8.048 29.123 1.00 53.81 223 GLN A O 1
ATOM 1780 N N . GLU A 1 224 ? -14.440 -8.072 26.989 1.00 55.56 224 GLU A N 1
ATOM 1781 C CA . GLU A 1 224 ? -13.075 -7.933 26.479 1.00 55.56 224 GLU A CA 1
ATOM 1782 C C . GLU A 1 224 ? -12.539 -6.505 26.676 1.00 55.56 224 GLU A C 1
ATOM 1784 O O . GLU A 1 224 ? -11.342 -6.339 26.908 1.00 55.56 224 GLU A O 1
ATOM 1789 N N . ALA A 1 225 ? -13.390 -5.468 26.680 1.00 54.09 225 ALA A N 1
ATOM 1790 C CA . ALA A 1 225 ? -12.996 -4.117 27.101 1.00 54.09 225 ALA A CA 1
ATOM 1791 C C . ALA A 1 225 ? -12.644 -4.047 28.600 1.00 54.09 225 ALA A C 1
ATOM 1793 O O . ALA A 1 225 ? -11.662 -3.398 28.971 1.00 54.09 225 ALA A O 1
ATOM 1794 N N . GLU A 1 226 ? -13.401 -4.754 29.441 1.00 54.78 226 GLU A N 1
ATOM 1795 C CA . GLU A 1 226 ? -13.181 -4.849 30.887 1.00 54.78 226 GLU A CA 1
ATOM 1796 C C . GLU A 1 226 ? -11.901 -5.639 31.214 1.00 54.78 226 GLU A C 1
ATOM 1798 O O . GLU A 1 226 ? -11.064 -5.169 31.986 1.00 54.78 226 GLU A O 1
ATOM 1803 N N . GLU A 1 227 ? -11.661 -6.768 30.538 1.00 54.97 227 GLU A N 1
ATOM 1804 C CA . GLU A 1 227 ? -10.436 -7.570 30.688 1.00 54.97 227 GLU A CA 1
ATOM 1805 C C . GLU A 1 227 ? -9.181 -6.862 30.149 1.00 54.97 227 GLU A C 1
ATOM 1807 O O . GLU A 1 227 ? -8.070 -7.061 30.652 1.00 54.97 227 GLU A O 1
ATOM 1812 N N . SER A 1 228 ? -9.327 -6.034 29.114 1.00 50.31 228 SER A N 1
ATOM 1813 C CA . SER A 1 228 ? -8.193 -5.354 28.480 1.00 50.31 228 SER A CA 1
ATOM 1814 C C . SER A 1 228 ? -7.850 -3.993 29.091 1.00 50.31 228 SER A C 1
ATOM 1816 O O . SER A 1 228 ? -6.770 -3.456 28.804 1.00 50.31 228 SER A O 1
ATOM 1818 N N . GLY A 1 229 ? -8.724 -3.443 29.944 1.00 50.25 229 GLY A N 1
ATOM 1819 C CA . GLY A 1 229 ? -8.571 -2.113 30.539 1.00 50.25 229 GLY A CA 1
ATOM 1820 C C . GLY A 1 229 ? -8.501 -0.993 29.495 1.00 50.25 229 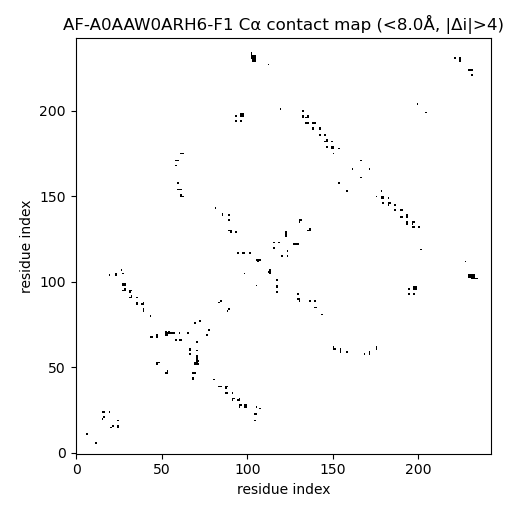GLY A C 1
ATOM 1821 O O . GLY A 1 229 ? -7.914 0.061 29.751 1.00 50.25 229 GLY A O 1
ATOM 1822 N N . VAL A 1 230 ? -9.022 -1.237 28.287 1.00 53.03 230 VAL A N 1
ATOM 1823 C CA . VAL A 1 230 ? -9.032 -0.264 27.192 1.00 53.03 230 VAL A CA 1
ATOM 1824 C C . VAL A 1 230 ? -10.326 0.541 27.300 1.00 53.03 230 VAL A C 1
ATOM 1826 O O . VAL A 1 230 ? -11.397 -0.062 27.335 1.00 53.03 230 VAL A O 1
ATOM 1829 N N . PRO A 1 231 ? -10.274 1.887 27.333 1.00 45.09 231 PRO A N 1
ATOM 1830 C CA . PRO A 1 231 ? -11.486 2.690 27.388 1.00 45.09 231 PR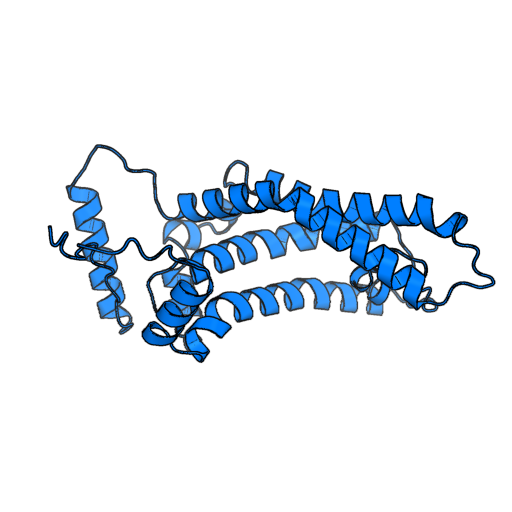O A CA 1
ATOM 1831 C C . PRO A 1 231 ? -12.351 2.402 26.156 1.00 45.09 231 PRO A C 1
ATOM 1833 O O . PRO A 1 231 ? -11.976 2.696 25.016 1.00 45.09 231 PRO A O 1
ATOM 1836 N N . MET A 1 232 ? -13.509 1.793 26.397 1.00 41.59 232 MET A N 1
ATOM 1837 C CA . MET A 1 232 ? -14.521 1.523 25.389 1.00 41.59 232 MET A CA 1
ATOM 1838 C C . MET A 1 232 ? -15.257 2.828 25.094 1.00 41.59 232 MET A C 1
ATOM 1840 O O . MET A 1 232 ? -16.076 3.283 25.886 1.00 41.59 232 MET A O 1
ATOM 1844 N N . TYR A 1 233 ? -14.979 3.449 23.948 1.00 41.78 233 TYR A N 1
ATOM 1845 C CA . TYR A 1 233 ? -15.874 4.480 23.429 1.00 41.78 233 TYR A CA 1
ATOM 1846 C C . TYR A 1 233 ? -17.023 3.778 22.703 1.00 41.78 233 TYR A C 1
ATOM 1848 O O . TYR A 1 233 ? -16.970 3.510 21.497 1.00 41.78 233 TYR A O 1
ATOM 1856 N N . CYS A 1 234 ? -18.075 3.447 23.452 1.00 35.66 234 CYS A N 1
ATOM 1857 C CA . CYS A 1 234 ? -19.363 3.137 22.854 1.00 35.66 234 CYS A CA 1
ATOM 1858 C C . CYS A 1 234 ? -19.832 4.390 22.114 1.00 35.66 234 CYS A C 1
ATOM 1860 O O . CYS A 1 234 ? -20.306 5.353 22.704 1.00 35.66 234 CYS A O 1
ATOM 1862 N N . ARG A 1 235 ? -19.696 4.385 20.785 1.00 41.72 235 ARG A N 1
ATOM 1863 C CA . ARG A 1 235 ? -20.593 5.165 19.933 1.00 41.72 235 ARG A CA 1
ATOM 1864 C C . ARG A 1 235 ? -21.965 4.512 20.064 1.00 41.72 235 ARG A C 1
ATOM 1866 O O . ARG A 1 235 ? -22.302 3.669 19.228 1.00 41.72 235 ARG A O 1
ATOM 1873 N N . GLU A 1 236 ? -22.660 4.826 21.154 1.00 36.16 236 GLU A N 1
ATOM 1874 C CA . GLU A 1 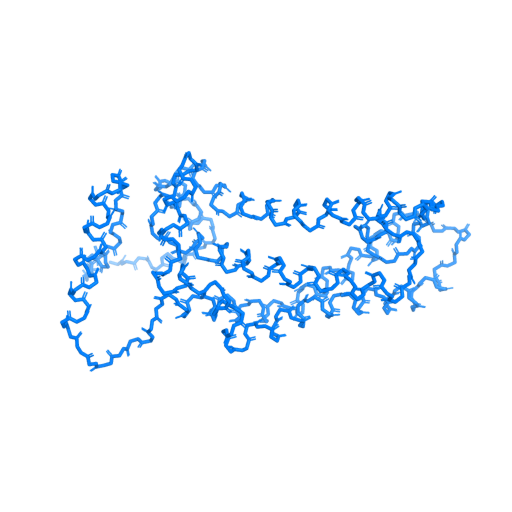236 ? -24.112 4.780 21.194 1.00 36.16 236 GLU A CA 1
ATOM 1875 C C . GLU A 1 236 ? -24.583 5.696 20.075 1.00 36.16 236 GLU A C 1
ATOM 1877 O O . GLU A 1 236 ? -24.151 6.838 19.929 1.00 36.16 236 GLU A O 1
ATOM 1882 N N . GLU A 1 237 ? -25.412 5.138 19.213 1.00 36.66 237 GLU A N 1
ATOM 1883 C CA . GLU A 1 237 ? -26.128 5.855 18.169 1.00 36.66 237 GLU A CA 1
ATOM 1884 C C . GLU A 1 237 ? -27.284 6.667 18.787 1.00 36.66 237 GLU A C 1
ATOM 1886 O O . GLU A 1 237 ? -28.327 6.834 18.173 1.00 36.66 237 GLU A O 1
ATOM 1891 N N . GLU A 1 238 ? -27.094 7.167 20.010 1.00 36.78 238 GLU A N 1
ATOM 1892 C CA . GLU A 1 238 ? -27.942 8.154 20.663 1.00 36.78 238 GLU A CA 1
ATOM 1893 C C . GLU A 1 238 ? -27.254 9.517 20.552 1.00 36.78 238 GLU A C 1
ATOM 1895 O O . GLU A 1 238 ? -26.880 10.153 21.532 1.00 36.78 238 GLU A O 1
ATOM 1900 N N . ASP A 1 239 ? -27.110 10.000 19.318 1.00 31.47 239 ASP A N 1
ATOM 1901 C CA . ASP A 1 239 ? -27.459 11.405 19.153 1.00 31.47 239 ASP A CA 1
ATOM 1902 C C . ASP A 1 239 ? -28.986 11.418 19.333 1.00 31.47 239 ASP A C 1
ATOM 1904 O O . ASP A 1 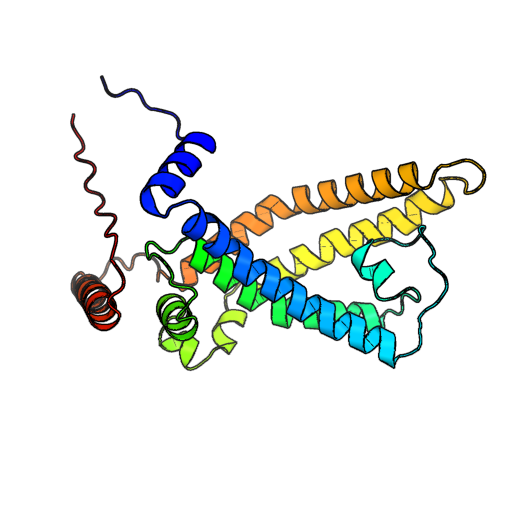239 ? -29.675 10.773 18.532 1.00 31.47 239 ASP A O 1
ATOM 1908 N N . PRO A 1 240 ? -29.553 12.054 20.379 1.00 32.66 240 PRO A N 1
ATOM 1909 C CA . PRO A 1 240 ? -30.990 12.231 20.420 1.00 32.66 240 PRO A CA 1
ATOM 1910 C C . PRO A 1 240 ? -31.376 12.901 19.105 1.00 32.66 240 PRO A C 1
ATOM 1912 O O . PRO A 1 240 ? -30.843 13.954 18.743 1.00 32.66 240 PRO A O 1
ATOM 1915 N N . VAL A 1 241 ? -32.286 12.266 18.368 1.00 38.03 241 VAL A N 1
ATOM 1916 C CA . VAL A 1 241 ? -33.042 12.930 17.311 1.00 38.03 241 VAL A CA 1
ATOM 1917 C C . VAL A 1 241 ? -33.877 13.985 18.029 1.00 38.03 241 VAL A C 1
ATOM 1919 O O . VAL A 1 241 ? -35.020 13.755 18.412 1.00 38.03 241 VAL A O 1
ATOM 1922 N N . VAL A 1 242 ? -33.251 15.123 18.321 1.00 30.12 242 VAL A N 1
ATOM 1923 C CA . VAL A 1 242 ? -33.936 16.306 18.815 1.00 30.12 242 VAL A CA 1
ATOM 1924 C C . VAL A 1 242 ? -34.658 16.869 17.599 1.00 30.12 242 VAL A C 1
ATOM 1926 O O . VAL A 1 242 ? -34.037 17.493 16.734 1.00 30.12 242 VAL A O 1
ATOM 1929 N N . TYR A 1 243 ? -35.946 16.536 17.504 1.00 35.56 243 TYR A N 1
ATOM 1930 C CA . TYR A 1 243 ? -36.908 17.193 16.621 1.00 35.56 243 TYR A CA 1
ATOM 1931 C C . TYR A 1 243 ? -36.936 18.707 16.881 1.00 35.56 243 TYR A C 1
ATOM 1933 O O . TYR A 1 243 ? -36.874 19.107 18.066 1.00 35.56 243 TYR A O 1
#

Organism: NCBI:txid297713

Secondary structure (DSSP, 8-state):
--------HHHHHHHHHHHHHHHHHHHHHHHHHHHHHHHHHHHHHHHHHHTT------TTSS-HHHHHH-SS--HHHHHHHHHHHHHHHHHHHHHHHHHHH-SS---TT-HHHHHHHHS-HHHHH-GGGGTTSTTHHHHHHHHHHHHHHHHHHHHHHHTTTS-TTT--HHHHHHHHHHHHHHHHHHTHHHHHHHHHHHHHTTS----SS-HHHHHHHHHHHHHHHHHHT-------S------

pLDDT: mean 70.02, std 16.09, range [30.12, 91.44]